Protein AF-A0A7Y2E6Z4-F1 (afdb_monomer_lite)

Sequence (193 aa):
MSLSFLLRAAAPYLAVGIVMGVFHNAWLAILVYHLQIVVWAVLTMPKLRFRVGARELLWAAASVVTGPLIYVLLPHVISLELSDWLLRNSITKTHLAILIPYYGILHPFLEQVHWAPLRRAHPSSHLLFSGYHILVLASLFTAPWLMATFVSLAVVSAFWLYLEKRLGGLGAPFISHAFADLGMVIAAWFRFQ

Radius of gyration: 16.15 Å; chains: 1; bounding box: 43×33×40 Å

Organism: Eiseniibacteriota bacterium (NCBI:txid2212470)

Structure (mmCIF, N/CA/C/O backbone):
data_AF-A0A7Y2E6Z4-F1
#
_entry.id   AF-A0A7Y2E6Z4-F1
#
loop_
_atom_site.group_PDB
_atom_site.id
_atom_site.type_symbol
_atom_site.label_atom_id
_atom_site.label_alt_id
_atom_site.label_comp_id
_atom_site.label_asym_id
_atom_site.label_entity_id
_atom_site.label_seq_id
_atom_site.pdbx_PDB_ins_code
_atom_site.Cartn_x
_atom_site.Cartn_y
_atom_site.Cartn_z
_atom_site.occupancy
_atom_site.B_iso_or_equiv
_atom_site.auth_seq_id
_atom_site.auth_comp_id
_atom_site.auth_asym_id
_atom_site.auth_atom_id
_atom_site.pdbx_PDB_model_num
ATOM 1 N N . MET A 1 1 ? -25.126 3.380 0.406 1.00 85.38 1 MET A N 1
ATOM 2 C CA . MET A 1 1 ? -23.698 3.779 0.411 1.00 85.38 1 MET A CA 1
ATOM 3 C C . MET A 1 1 ? -23.632 5.299 0.304 1.00 85.38 1 MET A C 1
ATOM 5 O O . MET A 1 1 ? -24.361 5.837 -0.517 1.00 85.38 1 MET A O 1
ATOM 9 N N . SER A 1 2 ? -22.874 5.998 1.157 1.00 95.19 2 SER A N 1
ATOM 10 C CA . SER A 1 2 ? -22.847 7.474 1.149 1.00 95.19 2 SER A CA 1
ATOM 11 C C . SER A 1 2 ? -21.925 8.027 0.055 1.00 95.19 2 SER A C 1
ATOM 13 O O . SER A 1 2 ? -20.969 7.363 -0.347 1.00 95.19 2 SER A O 1
ATOM 15 N N . LEU A 1 3 ? -22.166 9.267 -0.389 1.00 95.69 3 LEU A N 1
ATOM 16 C CA . LEU A 1 3 ? -21.280 9.953 -1.339 1.00 95.69 3 LEU A CA 1
ATOM 17 C C . LEU A 1 3 ? -19.848 10.073 -0.793 1.00 95.69 3 LEU A C 1
ATOM 19 O O . LEU A 1 3 ? -18.890 9.815 -1.511 1.00 95.69 3 LEU A O 1
ATOM 23 N N . SER A 1 4 ? -19.694 10.384 0.499 1.00 95.44 4 SER A N 1
ATOM 24 C CA . SER A 1 4 ? -18.376 10.444 1.147 1.00 95.44 4 SER A CA 1
ATOM 25 C C . SER A 1 4 ? -17.636 9.101 1.090 1.00 95.44 4 SER A C 1
ATOM 27 O O . SER A 1 4 ? -16.435 9.085 0.828 1.00 95.44 4 SER A O 1
ATOM 29 N N . PHE A 1 5 ? -18.337 7.973 1.275 1.00 96.75 5 PHE A N 1
ATOM 30 C CA . PHE A 1 5 ? -17.731 6.650 1.104 1.00 96.75 5 PHE A CA 1
ATOM 31 C C . PHE A 1 5 ? -17.225 6.459 -0.328 1.00 96.75 5 PHE A C 1
ATOM 33 O O . PHE A 1 5 ? -16.077 6.066 -0.513 1.00 96.75 5 PHE A O 1
ATOM 40 N N . LEU A 1 6 ? -18.063 6.764 -1.324 1.00 97.25 6 LEU A N 1
ATOM 41 C CA . LEU A 1 6 ? -17.720 6.612 -2.738 1.00 97.25 6 LEU A CA 1
ATOM 42 C C . LEU A 1 6 ? -16.494 7.443 -3.124 1.00 97.25 6 LEU A C 1
ATOM 44 O O . LEU A 1 6 ? -15.559 6.907 -3.707 1.00 97.25 6 LEU A O 1
ATOM 48 N N . LEU A 1 7 ? -16.468 8.722 -2.744 1.00 96.88 7 LEU A N 1
ATOM 49 C CA . LEU A 1 7 ? -15.355 9.625 -3.046 1.00 96.88 7 LEU A CA 1
ATOM 50 C C . LEU A 1 7 ? -14.047 9.155 -2.407 1.00 96.88 7 LEU A C 1
ATOM 52 O O . LEU A 1 7 ? -13.003 9.154 -3.055 1.00 96.88 7 LEU A O 1
ATOM 56 N N . ARG A 1 8 ? -14.098 8.713 -1.146 1.00 96.88 8 ARG A N 1
ATOM 57 C CA . ARG A 1 8 ? -12.917 8.191 -0.453 1.00 96.88 8 ARG A CA 1
ATOM 58 C C . ARG A 1 8 ? -12.433 6.885 -1.067 1.00 96.88 8 ARG A C 1
ATOM 60 O O . ARG A 1 8 ? -11.244 6.750 -1.293 1.00 96.88 8 ARG A O 1
ATOM 67 N N . ALA A 1 9 ? -13.332 5.955 -1.376 1.00 97.38 9 ALA A N 1
ATOM 68 C CA . ALA A 1 9 ? -12.948 4.688 -1.989 1.00 97.38 9 ALA A CA 1
ATOM 69 C C . ALA A 1 9 ? -12.429 4.854 -3.429 1.00 97.38 9 ALA A C 1
ATOM 71 O O . ALA A 1 9 ? -11.605 4.056 -3.867 1.00 97.38 9 ALA A O 1
ATOM 72 N N . ALA A 1 10 ? -12.878 5.886 -4.151 1.00 97.31 10 ALA A N 1
ATOM 73 C CA . ALA A 1 10 ? -12.400 6.221 -5.492 1.00 97.31 10 ALA A CA 1
ATOM 74 C C . ALA A 1 10 ? -11.055 6.972 -5.496 1.00 97.31 10 ALA A C 1
ATOM 76 O O . ALA A 1 10 ? -10.354 6.936 -6.503 1.00 97.31 10 ALA A O 1
ATOM 77 N N . ALA A 1 11 ? -10.669 7.618 -4.390 1.00 96.38 11 ALA A N 1
ATOM 78 C CA . ALA A 1 11 ? -9.430 8.394 -4.262 1.00 96.38 11 ALA A CA 1
ATOM 79 C C . ALA A 1 11 ? -8.171 7.683 -4.816 1.00 96.38 11 ALA A C 1
ATOM 81 O O . ALA A 1 11 ? -7.514 8.248 -5.698 1.00 96.38 11 ALA A O 1
ATOM 82 N N . PRO A 1 12 ? -7.840 6.441 -4.401 1.00 96.88 12 PRO A N 1
ATOM 83 C CA . PRO A 1 12 ? -6.675 5.744 -4.944 1.00 96.88 12 PRO A CA 1
ATOM 84 C C . PRO A 1 12 ? -6.828 5.387 -6.425 1.00 96.88 12 PRO A C 1
ATOM 86 O O . PRO A 1 12 ? -5.850 5.440 -7.159 1.00 96.88 12 PRO A O 1
ATOM 89 N N . TYR A 1 13 ? -8.038 5.085 -6.904 1.00 97.44 13 TYR A N 1
ATOM 90 C CA . TYR A 1 13 ? -8.269 4.809 -8.326 1.00 97.44 13 TYR A CA 1
ATOM 91 C C . TYR A 1 13 ? -8.019 6.044 -9.188 1.00 97.44 13 TYR A C 1
ATOM 93 O O . TYR A 1 13 ? -7.432 5.930 -10.257 1.00 97.44 13 TYR A O 1
ATOM 101 N N . LEU A 1 14 ? -8.435 7.222 -8.719 1.00 96.12 14 LEU A N 1
ATOM 102 C CA . LEU A 1 14 ? -8.184 8.482 -9.416 1.00 96.12 14 LEU A CA 1
ATOM 103 C C . LEU A 1 14 ? -6.699 8.835 -9.383 1.00 96.12 14 LEU A C 1
ATOM 105 O O . LEU A 1 14 ? -6.133 9.167 -10.419 1.00 96.12 14 LEU A O 1
ATOM 109 N N . ALA A 1 15 ? -6.058 8.723 -8.217 1.00 95.94 15 ALA A N 1
ATOM 110 C CA . ALA A 1 15 ? -4.632 8.992 -8.080 1.00 95.94 15 ALA A CA 1
ATOM 111 C C . ALA A 1 15 ? -3.805 8.069 -8.980 1.00 95.94 15 ALA A C 1
ATOM 113 O O . ALA A 1 15 ? -3.027 8.544 -9.796 1.00 95.94 15 ALA A O 1
ATOM 114 N N . VAL A 1 16 ? -4.008 6.757 -8.887 1.00 93.94 16 VAL A N 1
ATOM 115 C CA . VAL A 1 16 ? -3.232 5.789 -9.663 1.00 93.94 16 VAL A CA 1
ATOM 116 C C . VAL A 1 16 ? -3.633 5.821 -11.136 1.00 93.94 16 VAL A C 1
ATOM 118 O O . VAL A 1 16 ? -2.766 5.965 -11.990 1.00 93.94 16 VAL A O 1
ATOM 121 N N . GLY A 1 17 ? -4.925 5.746 -11.457 1.00 93.81 17 GLY A N 1
ATOM 122 C CA . GLY A 1 17 ? -5.407 5.683 -12.838 1.00 93.81 17 GLY A CA 1
ATOM 123 C C . GLY A 1 17 ? -5.031 6.907 -13.666 1.00 93.81 17 GLY A C 1
ATOM 124 O O . GLY A 1 17 ? -4.571 6.756 -14.795 1.00 93.81 17 GLY A O 1
ATOM 125 N N . ILE A 1 18 ? -5.157 8.111 -13.101 1.00 94.00 18 ILE A N 1
ATOM 126 C CA . ILE A 1 18 ? -4.777 9.342 -13.804 1.00 94.00 18 ILE A CA 1
ATOM 127 C C . ILE A 1 18 ? -3.259 9.498 -13.793 1.00 94.00 18 ILE A C 1
ATOM 129 O O . ILE A 1 18 ? -2.660 9.705 -14.844 1.00 94.00 18 ILE A O 1
ATOM 133 N N . VAL A 1 19 ? -2.611 9.397 -12.628 1.00 94.81 19 VAL A N 1
ATOM 134 C CA . VAL A 1 19 ? -1.189 9.748 -12.539 1.00 94.81 19 VAL A CA 1
ATOM 135 C C . VAL A 1 19 ? -0.305 8.702 -13.210 1.00 94.81 19 VAL A C 1
ATOM 137 O O . VAL A 1 19 ? 0.564 9.066 -13.999 1.00 94.81 19 VAL A O 1
ATOM 140 N N . MET A 1 20 ? -0.533 7.408 -12.968 1.00 90.38 20 MET A N 1
ATOM 141 C CA . MET A 1 20 ? 0.229 6.367 -13.667 1.00 90.38 20 MET A CA 1
ATOM 142 C C . MET A 1 20 ? -0.157 6.269 -15.143 1.00 90.38 20 MET A C 1
ATOM 144 O O . MET A 1 20 ? 0.723 6.042 -15.969 1.00 90.38 20 MET A O 1
ATOM 148 N N . GLY A 1 21 ? -1.438 6.455 -15.482 1.00 91.12 21 GLY A N 1
ATOM 149 C CA . GLY A 1 21 ? -1.910 6.359 -16.865 1.00 91.12 21 GLY A CA 1
ATOM 150 C C . GLY A 1 21 ? -1.422 7.494 -17.766 1.00 91.12 21 GLY A C 1
ATOM 151 O O . GLY A 1 21 ? -1.143 7.252 -18.935 1.00 91.12 21 GLY A O 1
ATOM 152 N N . VAL A 1 22 ? -1.300 8.715 -17.231 1.00 94.25 22 VAL A N 1
ATOM 153 C CA . VAL A 1 22 ? -0.929 9.913 -18.008 1.00 94.25 22 VAL A CA 1
ATOM 154 C C . VAL A 1 22 ? 0.546 10.279 -17.849 1.00 94.25 22 VAL A C 1
ATOM 156 O O . VAL A 1 22 ? 1.195 10.628 -18.829 1.00 94.25 22 VAL A O 1
ATOM 159 N N . PHE A 1 23 ? 1.089 10.221 -16.630 1.00 94.81 23 PHE A N 1
ATOM 160 C CA . PHE A 1 23 ? 2.449 10.697 -16.341 1.00 94.81 23 PHE A CA 1
ATOM 161 C C . PHE A 1 23 ? 3.477 9.571 -16.214 1.00 94.81 23 PHE A C 1
ATOM 163 O O . PHE A 1 23 ? 4.662 9.869 -16.085 1.00 94.81 23 PHE A O 1
ATOM 170 N N . HIS A 1 24 ? 3.047 8.302 -16.205 1.00 93.94 24 HIS A N 1
ATOM 171 C CA . HIS A 1 24 ? 3.922 7.136 -16.024 1.00 93.94 24 HIS A CA 1
ATOM 172 C C . HIS A 1 24 ? 4.875 7.288 -14.824 1.00 93.94 24 HIS A C 1
ATOM 174 O O . HIS A 1 24 ? 6.073 7.013 -14.892 1.00 93.94 24 HIS A O 1
ATOM 180 N N . ASN A 1 25 ? 4.341 7.786 -13.706 1.00 95.94 25 ASN A N 1
ATOM 181 C CA . ASN A 1 25 ? 5.131 8.088 -12.519 1.00 95.94 25 ASN A CA 1
ATOM 182 C C . ASN A 1 25 ? 4.479 7.485 -11.271 1.00 95.94 25 ASN A C 1
ATOM 184 O O . ASN A 1 25 ? 3.532 8.042 -10.707 1.00 95.94 25 ASN A O 1
ATOM 188 N N . ALA A 1 26 ? 4.996 6.332 -10.841 1.00 95.06 26 ALA A N 1
ATOM 189 C CA . ALA A 1 26 ? 4.455 5.611 -9.691 1.00 95.06 26 ALA A CA 1
ATOM 190 C C . ALA A 1 26 ? 4.651 6.390 -8.380 1.00 95.06 26 ALA A C 1
ATOM 192 O O . ALA A 1 26 ? 3.760 6.411 -7.533 1.00 95.06 26 ALA A O 1
ATOM 193 N N . TRP A 1 27 ? 5.783 7.083 -8.228 1.00 94.38 27 TRP A N 1
ATOM 194 C CA . TRP A 1 27 ? 6.067 7.884 -7.036 1.00 94.38 27 TRP A CA 1
ATOM 195 C C . TRP A 1 27 ? 5.072 9.038 -6.876 1.00 94.38 27 TRP A C 1
ATOM 197 O O . TRP A 1 27 ? 4.477 9.210 -5.813 1.00 94.38 27 TRP A O 1
ATOM 207 N N . LEU A 1 28 ? 4.818 9.785 -7.953 1.00 96.00 28 LEU A N 1
ATOM 208 C CA . LEU A 1 28 ? 3.838 10.867 -7.954 1.00 96.00 28 LEU A CA 1
ATOM 209 C C . LEU A 1 28 ? 2.425 10.347 -7.664 1.00 96.00 28 LEU A C 1
ATOM 211 O O . LEU A 1 28 ? 1.688 10.989 -6.919 1.00 96.00 28 LEU A O 1
ATOM 215 N N . ALA A 1 29 ? 2.056 9.177 -8.195 1.00 96.50 29 ALA A N 1
ATOM 216 C CA . ALA A 1 29 ? 0.754 8.567 -7.928 1.00 96.50 29 ALA A CA 1
ATOM 217 C C . ALA A 1 29 ? 0.553 8.276 -6.430 1.00 96.50 29 ALA A C 1
ATOM 219 O O . ALA A 1 29 ? -0.498 8.606 -5.874 1.00 96.50 29 ALA A O 1
ATOM 220 N N . ILE A 1 30 ? 1.580 7.735 -5.763 1.00 95.88 30 ILE A N 1
ATOM 221 C CA . ILE A 1 30 ? 1.576 7.488 -4.312 1.00 95.88 30 ILE A CA 1
ATOM 222 C C . ILE A 1 30 ? 1.413 8.805 -3.546 1.00 95.88 30 ILE A C 1
ATOM 224 O O . ILE A 1 30 ? 0.548 8.904 -2.676 1.00 95.88 30 ILE A O 1
ATOM 228 N N . LEU A 1 31 ? 2.189 9.837 -3.896 1.00 96.88 31 LEU A N 1
ATOM 229 C CA . LEU A 1 31 ? 2.121 11.139 -3.227 1.00 96.88 31 LEU A CA 1
ATOM 230 C C . LEU A 1 31 ? 0.753 11.813 -3.392 1.00 96.88 31 LEU A C 1
ATOM 232 O O . LEU A 1 31 ? 0.211 12.342 -2.423 1.00 96.88 31 LEU A O 1
ATOM 236 N N . VAL A 1 32 ? 0.169 11.767 -4.592 1.00 97.56 32 VAL A N 1
ATOM 237 C CA . VAL A 1 32 ? -1.172 12.312 -4.861 1.00 97.56 32 VAL A CA 1
ATOM 238 C C . VAL A 1 32 ? -2.230 11.560 -4.059 1.00 97.56 32 VAL A C 1
ATOM 240 O O . VAL A 1 32 ? -3.110 12.189 -3.469 1.00 97.56 32 VAL A O 1
ATOM 243 N N . TYR A 1 33 ? -2.141 10.232 -3.982 1.00 97.75 33 TYR A N 1
ATOM 244 C CA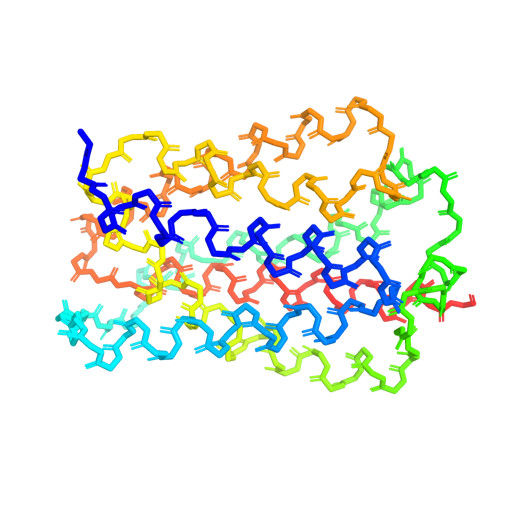 . TYR A 1 33 ? -3.049 9.445 -3.153 1.00 97.75 33 TYR A CA 1
ATOM 245 C C . TYR A 1 33 ? -2.911 9.811 -1.669 1.00 97.75 33 TYR A C 1
ATOM 247 O O . TYR A 1 33 ? -3.904 10.092 -0.998 1.00 97.75 33 TYR A O 1
ATOM 255 N N . HIS A 1 34 ? -1.689 9.888 -1.149 1.00 97.88 34 HIS A N 1
ATOM 256 C CA . HIS A 1 34 ? -1.439 10.223 0.253 1.00 97.88 34 HIS A CA 1
ATOM 257 C C . HIS A 1 34 ? -1.844 11.649 0.612 1.00 97.88 34 HIS A C 1
ATOM 259 O O . HIS A 1 34 ? -2.385 11.866 1.697 1.00 97.88 34 HIS A O 1
ATOM 265 N N . LEU A 1 35 ? -1.694 12.605 -0.304 1.00 97.69 35 LEU A N 1
ATOM 266 C CA . LEU A 1 35 ? -2.240 13.950 -0.135 1.00 97.69 35 LEU A CA 1
ATOM 267 C C . LEU A 1 35 ? -3.762 13.904 0.055 1.00 97.69 35 LEU A C 1
ATOM 269 O O . LEU A 1 35 ? -4.288 14.534 0.974 1.00 97.69 35 LEU A O 1
ATOM 273 N N . GLN A 1 36 ? -4.473 13.107 -0.749 1.00 97.19 36 GLN A N 1
ATOM 274 C CA . GLN A 1 36 ? -5.919 12.925 -0.588 1.00 97.19 36 GLN A CA 1
ATOM 275 C C . GLN A 1 36 ? -6.262 12.287 0.764 1.00 97.19 36 GLN A C 1
ATOM 277 O O . GLN A 1 36 ? -7.210 12.723 1.418 1.00 97.19 36 GLN A O 1
ATOM 282 N N . ILE A 1 37 ? -5.488 11.294 1.225 1.00 96.94 37 ILE A N 1
ATOM 283 C CA . ILE A 1 37 ? -5.661 10.706 2.563 1.00 96.94 37 ILE A CA 1
ATOM 284 C C . ILE A 1 37 ? -5.547 11.782 3.643 1.00 96.94 37 ILE A C 1
ATOM 286 O O . ILE A 1 37 ? -6.420 11.851 4.507 1.00 96.94 37 ILE A O 1
ATOM 290 N N . VAL A 1 38 ? -4.504 12.614 3.595 1.00 97.25 38 VAL A N 1
ATOM 291 C CA . VAL A 1 38 ? -4.268 13.674 4.585 1.00 97.25 38 VAL A CA 1
ATOM 292 C C . VAL A 1 38 ? -5.424 14.670 4.596 1.00 97.25 38 VAL A C 1
ATOM 294 O O . VAL A 1 38 ? -5.958 14.953 5.667 1.00 97.25 38 VAL A O 1
ATOM 297 N N . VAL A 1 39 ? -5.880 15.131 3.426 1.00 96.31 39 VAL A N 1
ATOM 298 C CA . VAL A 1 39 ? -7.046 16.027 3.317 1.00 96.31 39 VAL A CA 1
ATOM 299 C C . VAL A 1 39 ? -8.274 15.395 3.975 1.00 96.31 39 VAL A C 1
ATOM 301 O O . VAL A 1 39 ? -8.901 16.007 4.839 1.00 96.31 39 VAL A O 1
ATOM 304 N N . TRP A 1 40 ? -8.594 14.139 3.653 1.00 95.44 40 TRP A N 1
ATOM 305 C CA . TRP A 1 40 ? -9.736 13.451 4.261 1.00 95.44 40 TRP A CA 1
ATOM 306 C C . TRP A 1 40 ? -9.573 13.217 5.765 1.00 95.44 40 TRP A C 1
ATOM 308 O O . TRP A 1 40 ? -10.551 13.316 6.510 1.00 95.44 40 TRP A O 1
ATOM 318 N N . ALA A 1 41 ? -8.366 12.902 6.229 1.00 93.44 41 ALA A N 1
ATOM 319 C CA . ALA A 1 41 ? -8.078 12.677 7.640 1.00 93.44 41 ALA A CA 1
ATOM 320 C C . ALA A 1 41 ? -8.235 13.966 8.456 1.00 93.44 41 ALA A C 1
ATOM 322 O O . ALA A 1 41 ? -8.845 13.926 9.523 1.00 93.44 41 ALA A O 1
ATOM 323 N N . VAL A 1 42 ? -7.771 15.105 7.934 1.00 93.81 42 VAL A N 1
ATOM 324 C CA . VAL A 1 42 ? -7.954 16.426 8.558 1.00 93.81 42 VAL A CA 1
ATOM 325 C C . VAL A 1 42 ? -9.436 16.794 8.636 1.00 93.81 42 VAL A C 1
ATOM 327 O O . VAL A 1 42 ? -9.895 17.247 9.680 1.00 93.81 42 VAL A O 1
ATOM 330 N N . LEU A 1 43 ? -10.205 16.538 7.573 1.00 91.69 43 LEU A N 1
ATOM 331 C CA . LEU A 1 43 ? -11.634 16.875 7.522 1.00 91.69 43 LEU A CA 1
ATOM 332 C C . LEU A 1 43 ? -12.516 15.981 8.403 1.00 91.69 43 LEU A C 1
ATOM 334 O O . LEU A 1 43 ? -13.570 16.416 8.857 1.00 91.69 43 LEU A O 1
ATOM 338 N N . THR A 1 44 ? -12.126 14.723 8.619 1.00 90.06 44 THR A N 1
ATOM 339 C CA . THR A 1 44 ? -12.960 13.746 9.345 1.00 90.06 44 THR A CA 1
ATOM 340 C C . THR A 1 44 ? -12.467 13.429 10.752 1.00 90.06 44 THR A C 1
ATOM 342 O O . THR A 1 44 ? -13.229 12.854 11.528 1.00 90.06 44 THR A O 1
ATOM 345 N N . MET A 1 45 ? -11.217 13.783 11.077 1.00 82.31 45 MET A N 1
ATOM 346 C CA . MET A 1 45 ? -10.539 13.525 12.354 1.00 82.31 45 MET A CA 1
ATOM 347 C C . MET A 1 45 ? -10.889 12.151 12.947 1.00 82.31 45 MET A C 1
ATOM 349 O O . MET A 1 45 ? -11.497 12.060 14.021 1.00 82.31 45 MET A O 1
ATOM 353 N N . PRO A 1 46 ? -10.570 11.047 12.244 1.00 82.81 46 PRO A N 1
ATOM 354 C CA . PRO A 1 46 ? -10.997 9.732 12.683 1.00 82.81 46 PRO A CA 1
ATOM 355 C C . PRO A 1 46 ? -10.388 9.417 14.053 1.00 82.81 46 PRO A C 1
ATOM 357 O O . PRO A 1 46 ? -9.175 9.474 14.248 1.00 82.81 46 PRO A O 1
ATOM 360 N N . LYS A 1 47 ? -11.237 9.034 15.012 1.00 86.88 47 LYS A N 1
ATOM 361 C CA . LYS A 1 47 ? -10.787 8.536 16.317 1.00 86.88 47 LYS A CA 1
ATOM 362 C C . LYS A 1 47 ? -10.193 7.144 16.133 1.00 86.88 47 LYS A C 1
ATOM 364 O O . LYS A 1 47 ? -10.903 6.137 16.166 1.00 86.88 47 LYS A O 1
ATOM 369 N N . LEU A 1 48 ? -8.892 7.093 15.890 1.00 88.00 48 LEU A N 1
ATOM 370 C CA . LEU A 1 48 ? -8.149 5.852 15.738 1.00 88.00 48 LEU A CA 1
ATOM 371 C C . LEU A 1 48 ? -7.436 5.522 17.041 1.00 88.00 48 LEU A C 1
ATOM 373 O O . LEU A 1 48 ? -6.825 6.377 17.673 1.00 88.00 48 LEU A O 1
ATOM 377 N N . ARG A 1 49 ? -7.537 4.258 17.447 1.00 92.56 49 ARG A N 1
ATOM 378 C CA . ARG A 1 49 ? -6.783 3.731 18.579 1.00 92.56 49 ARG A CA 1
ATOM 379 C C . ARG A 1 49 ? -5.613 2.947 18.039 1.00 92.56 49 ARG A C 1
ATOM 381 O O . ARG A 1 49 ? -5.794 2.013 17.257 1.00 92.56 49 ARG A O 1
ATOM 388 N N . PHE A 1 50 ? -4.428 3.335 18.471 1.00 92.44 50 PHE A N 1
ATOM 389 C CA . PHE A 1 50 ? -3.200 2.664 18.115 1.00 92.44 50 PHE A CA 1
ATOM 390 C C . PHE A 1 50 ? -2.619 2.030 19.371 1.00 92.44 50 PHE A C 1
ATOM 392 O O . PHE A 1 50 ? -2.372 2.712 20.362 1.00 92.44 50 PHE A O 1
ATOM 399 N N . ARG A 1 51 ? -2.471 0.709 19.351 1.00 92.62 51 ARG A N 1
ATOM 400 C CA . ARG A 1 51 ? -1.925 -0.062 20.463 1.00 92.62 51 ARG A CA 1
ATOM 401 C C . ARG A 1 51 ? -1.003 -1.110 19.887 1.00 92.62 51 ARG A C 1
ATOM 403 O O . ARG A 1 51 ? -1.441 -1.885 19.047 1.00 92.62 51 ARG A O 1
ATOM 410 N N . VAL A 1 52 ? 0.239 -1.127 20.346 1.00 93.69 52 VAL A N 1
ATOM 411 C CA . VAL A 1 52 ? 1.228 -2.132 19.964 1.00 93.69 52 VAL A CA 1
ATOM 412 C C . VAL A 1 52 ? 1.646 -2.878 21.218 1.00 93.69 52 VAL A C 1
ATOM 414 O O . VAL A 1 52 ? 2.009 -2.266 22.219 1.00 93.69 52 VAL A O 1
ATOM 417 N N . GLY A 1 53 ? 1.562 -4.199 21.165 1.00 95.62 53 GLY A N 1
ATOM 418 C CA . GLY A 1 53 ? 1.983 -5.101 22.222 1.00 95.62 53 GLY A CA 1
ATOM 419 C C . GLY A 1 53 ? 2.382 -6.457 21.648 1.00 95.62 53 GLY A C 1
ATOM 420 O O . GLY A 1 53 ? 2.358 -6.679 20.437 1.00 95.62 53 GLY A O 1
ATOM 421 N N . ALA A 1 54 ? 2.750 -7.386 22.530 1.00 96.88 54 ALA A N 1
ATOM 422 C CA . ALA A 1 54 ? 3.227 -8.711 22.130 1.00 96.88 54 ALA A CA 1
ATOM 423 C C . ALA A 1 54 ? 2.201 -9.495 21.291 1.00 96.88 54 ALA A C 1
ATOM 425 O O . ALA A 1 54 ? 2.577 -10.226 20.380 1.00 96.88 54 ALA A O 1
ATOM 426 N N . ARG A 1 55 ? 0.899 -9.323 21.563 1.00 96.00 55 ARG A N 1
ATOM 427 C CA . ARG A 1 55 ? -0.168 -9.985 20.797 1.00 96.00 55 ARG A CA 1
ATOM 428 C C . ARG A 1 55 ? -0.248 -9.445 19.375 1.00 96.00 55 ARG A C 1
ATOM 430 O O . ARG A 1 55 ? -0.353 -10.229 18.441 1.00 96.00 55 ARG A O 1
ATOM 437 N N . GLU A 1 56 ? -0.195 -8.128 19.207 1.00 96.62 56 GLU A N 1
ATOM 438 C CA . GLU A 1 56 ? -0.204 -7.483 17.895 1.00 96.62 56 GLU A CA 1
ATOM 439 C C . GLU A 1 56 ? 1.021 -7.892 17.071 1.00 96.62 56 GLU A C 1
ATOM 441 O O . GLU A 1 56 ? 0.877 -8.229 15.897 1.00 96.62 56 GLU A O 1
ATOM 446 N N . LEU A 1 57 ? 2.200 -7.931 17.702 1.00 96.94 57 LEU A N 1
ATOM 447 C CA . LEU A 1 57 ? 3.440 -8.391 17.074 1.00 96.94 57 LEU A CA 1
ATOM 448 C C . LEU A 1 57 ? 3.360 -9.858 16.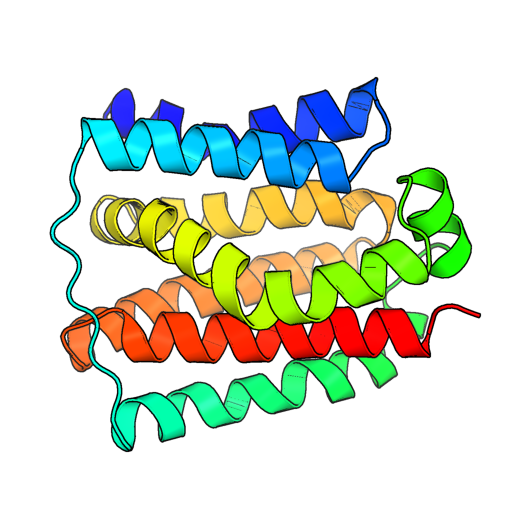641 1.00 96.94 57 LEU A C 1
ATOM 450 O O . LEU A 1 57 ? 3.769 -10.177 15.530 1.00 96.94 57 LEU A O 1
ATOM 454 N N . LEU A 1 58 ? 2.794 -10.736 17.475 1.00 97.12 58 LEU A N 1
ATOM 455 C CA . LEU A 1 58 ? 2.626 -12.153 17.141 1.00 97.12 58 LEU A CA 1
ATOM 456 C C . LEU A 1 58 ? 1.771 -12.341 15.882 1.00 97.12 58 LEU A C 1
ATOM 458 O O . LEU A 1 58 ? 2.139 -13.112 15.001 1.00 97.12 58 LEU A O 1
ATOM 462 N N . TRP A 1 59 ? 0.656 -11.613 15.772 1.00 95.75 59 TRP A N 1
ATOM 463 C CA . TRP A 1 59 ? -0.192 -11.670 14.578 1.00 95.75 59 TRP A CA 1
ATOM 464 C C . TRP A 1 59 ? 0.491 -11.083 13.341 1.00 95.75 59 TRP A C 1
ATOM 466 O O . TRP A 1 59 ? 0.302 -11.596 12.240 1.00 95.75 59 TRP A O 1
ATOM 476 N N . ALA A 1 60 ? 1.293 -10.031 13.511 1.00 96.06 60 ALA A N 1
ATOM 477 C CA . ALA A 1 60 ? 2.020 -9.404 12.413 1.00 96.06 60 ALA A CA 1
ATOM 478 C C . ALA A 1 60 ? 3.248 -10.206 11.949 1.00 96.06 60 ALA A C 1
ATOM 480 O O . ALA A 1 60 ? 3.677 -10.041 10.810 1.00 96.06 60 ALA A O 1
ATOM 481 N N . ALA A 1 61 ? 3.802 -11.087 12.789 1.00 95.69 61 ALA A N 1
ATOM 482 C CA . ALA A 1 61 ? 5.032 -11.827 12.498 1.00 95.69 61 ALA A CA 1
ATOM 483 C C . ALA A 1 61 ? 4.950 -12.646 11.200 1.00 95.69 61 ALA A C 1
ATOM 485 O O . ALA A 1 61 ? 5.924 -12.716 10.453 1.00 95.69 61 ALA A O 1
ATOM 486 N N . ALA A 1 62 ? 3.776 -13.199 10.879 1.00 95.06 62 ALA A N 1
ATOM 487 C CA . ALA A 1 62 ? 3.563 -13.938 9.634 1.00 95.06 62 ALA A CA 1
ATOM 488 C C . ALA A 1 62 ? 3.820 -13.081 8.377 1.00 95.06 62 ALA A C 1
ATOM 490 O O . ALA A 1 62 ? 4.253 -13.602 7.352 1.00 95.06 62 ALA A O 1
ATOM 491 N N . SER A 1 63 ? 3.615 -11.762 8.452 1.00 97.69 63 SER A N 1
ATOM 492 C CA . SER A 1 63 ? 3.800 -10.848 7.318 1.00 97.69 63 SER A CA 1
ATOM 493 C C . SER A 1 63 ? 5.267 -10.622 6.946 1.00 97.69 63 SER A C 1
ATOM 495 O O . SER A 1 63 ? 5.532 -10.200 5.823 1.00 97.69 63 SER A O 1
ATOM 497 N N . VAL A 1 64 ? 6.223 -10.972 7.817 1.00 97.62 64 VAL A N 1
ATOM 498 C CA . VAL A 1 64 ? 7.668 -10.913 7.513 1.00 97.62 64 VAL A CA 1
ATOM 499 C C . VAL A 1 64 ? 8.038 -11.851 6.359 1.00 97.62 64 VAL A C 1
ATOM 501 O O . VAL A 1 64 ? 8.940 -11.554 5.578 1.00 97.62 64 VAL A O 1
ATOM 504 N N . VAL A 1 65 ? 7.302 -12.956 6.193 1.00 97.62 65 VAL A N 1
ATOM 505 C CA . VAL A 1 65 ? 7.532 -13.939 5.120 1.00 97.62 65 VAL A CA 1
ATOM 506 C C . VAL A 1 65 ? 7.198 -13.375 3.733 1.00 97.62 65 VAL A C 1
ATOM 508 O O . VAL A 1 65 ? 7.694 -13.893 2.734 1.00 97.62 65 VAL A O 1
ATOM 511 N N . THR A 1 66 ? 6.432 -12.281 3.647 1.00 97.44 66 THR A N 1
ATOM 512 C CA . THR A 1 66 ? 6.036 -11.666 2.369 1.00 97.44 66 THR A CA 1
ATOM 513 C C . THR A 1 66 ? 7.245 -11.289 1.515 1.00 97.44 66 THR A C 1
ATOM 515 O O . THR A 1 66 ? 7.255 -11.585 0.327 1.00 97.44 66 THR A O 1
ATOM 518 N N . GLY A 1 67 ? 8.292 -10.698 2.103 1.00 97.62 67 GLY A N 1
ATOM 519 C CA . GLY A 1 67 ? 9.497 -10.307 1.362 1.00 97.62 67 GLY A CA 1
ATOM 520 C C . GLY A 1 67 ? 10.215 -11.495 0.711 1.00 97.62 67 GLY A C 1
ATOM 521 O O . GLY A 1 67 ? 10.339 -11.516 -0.513 1.00 97.62 67 GLY A O 1
ATOM 522 N N . PRO A 1 68 ? 10.644 -12.511 1.486 1.00 98.25 68 PRO A N 1
ATOM 523 C CA . PRO A 1 68 ? 11.230 -13.734 0.936 1.00 98.25 68 PRO A CA 1
ATOM 524 C C . PRO A 1 68 ? 10.335 -14.428 -0.095 1.00 98.25 68 PRO A C 1
ATOM 526 O O . PRO A 1 68 ? 10.817 -14.833 -1.152 1.00 98.25 68 PRO A O 1
ATOM 529 N N . LEU A 1 69 ? 9.031 -14.526 0.182 1.00 97.88 69 LEU A N 1
ATOM 530 C CA . LEU A 1 69 ? 8.075 -15.152 -0.728 1.00 97.88 69 LEU A CA 1
ATOM 531 C C . LEU A 1 69 ? 8.018 -14.411 -2.065 1.00 97.88 69 LEU A C 1
ATOM 533 O O . LEU A 1 69 ? 8.147 -15.034 -3.115 1.00 97.88 69 LEU A O 1
ATOM 537 N N . ILE A 1 70 ? 7.885 -13.084 -2.035 1.00 97.12 70 ILE A N 1
ATOM 538 C CA . ILE A 1 70 ? 7.872 -12.260 -3.242 1.00 97.12 70 ILE A CA 1
ATOM 539 C C . ILE A 1 70 ? 9.211 -12.352 -3.962 1.00 97.12 70 ILE A C 1
ATOM 541 O O . ILE A 1 70 ? 9.213 -12.582 -5.162 1.00 97.12 70 ILE A O 1
ATOM 545 N N . TYR A 1 71 ? 10.347 -12.283 -3.266 1.00 97.69 71 TYR A N 1
ATOM 546 C CA . TYR A 1 71 ? 11.661 -12.419 -3.899 1.00 97.69 71 TYR A CA 1
ATOM 547 C C . TYR A 1 71 ? 11.798 -13.714 -4.716 1.00 97.69 71 TYR A C 1
ATOM 549 O O . TYR A 1 71 ? 12.384 -13.690 -5.800 1.00 97.69 71 TYR A O 1
ATOM 557 N N . VAL A 1 72 ? 11.261 -14.833 -4.218 1.00 98.00 72 VAL A N 1
ATOM 558 C CA . VAL A 1 72 ? 11.289 -16.137 -4.905 1.00 98.00 72 VAL A CA 1
ATOM 559 C C . VAL A 1 72 ? 10.239 -16.220 -6.013 1.00 98.00 72 VAL A C 1
ATOM 561 O O . VAL A 1 72 ? 10.541 -16.694 -7.108 1.00 98.00 72 VAL A O 1
ATOM 564 N N . LEU A 1 73 ? 9.011 -15.765 -5.753 1.00 97.31 73 LEU A N 1
ATOM 565 C CA . LEU A 1 73 ? 7.903 -15.898 -6.698 1.00 97.31 73 LEU A CA 1
ATOM 566 C C . LEU A 1 73 ? 7.973 -14.906 -7.857 1.00 97.31 73 LEU A C 1
ATOM 568 O O . LEU A 1 73 ? 7.511 -15.249 -8.940 1.00 97.31 73 LEU A O 1
ATOM 572 N N . LEU A 1 74 ? 8.563 -13.722 -7.670 1.00 96.31 74 LEU A N 1
ATOM 573 C CA . LEU A 1 74 ? 8.482 -12.610 -8.623 1.00 96.31 74 LEU A CA 1
ATOM 574 C C . LEU A 1 74 ? 8.794 -13.000 -10.083 1.00 96.31 74 LEU A C 1
ATOM 576 O O . LEU A 1 74 ? 7.977 -12.656 -10.934 1.00 96.31 74 LEU A O 1
ATOM 580 N N . PRO A 1 75 ? 9.853 -13.780 -10.402 1.00 96.31 75 PRO A N 1
ATOM 581 C CA . PRO A 1 75 ? 10.144 -14.185 -11.785 1.00 96.31 75 PRO A CA 1
ATOM 582 C C . PRO A 1 75 ? 9.040 -15.016 -12.458 1.00 96.31 75 PRO A C 1
ATOM 584 O O . PRO A 1 75 ? 8.956 -15.055 -13.677 1.00 96.31 75 PRO A O 1
ATOM 587 N N . HIS A 1 76 ? 8.192 -15.687 -11.676 1.00 97.00 76 HIS A N 1
ATOM 588 C CA . HIS A 1 76 ? 7.085 -16.515 -12.167 1.00 97.00 76 HIS A CA 1
ATOM 589 C C . HIS A 1 76 ? 5.768 -15.735 -12.275 1.00 97.00 76 HIS A C 1
ATOM 591 O O . HIS A 1 76 ? 4.779 -16.238 -12.811 1.00 97.00 76 HIS A O 1
ATOM 597 N N . VAL A 1 77 ? 5.731 -14.538 -11.688 1.00 97.06 77 VAL A N 1
ATOM 598 C CA . VAL A 1 77 ? 4.529 -13.721 -11.510 1.00 97.06 77 VAL A CA 1
ATOM 599 C C . VAL A 1 77 ? 4.464 -12.608 -12.554 1.00 97.06 77 VAL A C 1
ATOM 601 O O . VAL A 1 77 ? 3.384 -12.304 -13.075 1.00 97.06 77 VAL A O 1
ATOM 604 N N . ILE A 1 78 ? 5.617 -12.007 -12.849 1.00 97.56 78 ILE A N 1
ATOM 605 C CA . ILE A 1 78 ? 5.751 -10.853 -13.737 1.00 97.56 78 ILE A CA 1
ATOM 606 C C . ILE A 1 78 ? 5.757 -11.260 -15.216 1.00 97.56 78 ILE A C 1
ATOM 608 O O . ILE A 1 78 ? 6.162 -12.357 -15.584 1.00 97.56 78 ILE A O 1
ATOM 612 N N . SER A 1 79 ? 5.288 -10.350 -16.062 1.00 96.25 79 SER A N 1
ATOM 613 C CA . SER A 1 79 ? 5.248 -10.465 -17.527 1.00 96.25 79 SER A CA 1
ATOM 614 C C . SER A 1 79 ? 6.337 -9.644 -18.227 1.00 96.25 79 SER A C 1
ATOM 616 O O . SER A 1 79 ? 6.515 -9.756 -19.437 1.00 96.25 79 SER A O 1
ATOM 618 N N . LEU A 1 80 ? 7.047 -8.811 -17.464 1.00 95.19 80 LEU A N 1
ATOM 619 C CA . LEU A 1 80 ? 8.109 -7.912 -17.902 1.00 95.19 80 LEU A CA 1
ATOM 620 C C . LEU A 1 80 ? 9.251 -7.976 -16.890 1.00 95.19 80 LEU A C 1
ATOM 622 O O . LEU A 1 80 ? 9.003 -8.233 -15.711 1.00 95.19 80 LEU A O 1
ATOM 626 N N . GLU A 1 81 ? 10.469 -7.671 -17.331 1.00 96.50 81 GLU A N 1
ATOM 627 C CA . GLU A 1 81 ? 11.596 -7.488 -16.418 1.00 96.50 81 GLU A CA 1
ATOM 628 C C . GLU A 1 81 ? 11.297 -6.376 -15.404 1.00 96.50 81 GLU A C 1
ATOM 630 O O . GLU A 1 81 ? 10.803 -5.295 -15.746 1.00 96.50 81 GLU A O 1
ATOM 635 N N . LEU A 1 82 ? 11.573 -6.652 -14.126 1.00 96.88 82 LEU A N 1
ATOM 636 C CA . LEU A 1 82 ? 11.212 -5.743 -13.037 1.00 96.88 82 LEU A CA 1
ATOM 637 C C . LEU A 1 82 ? 11.943 -4.401 -13.158 1.00 96.88 82 LEU A C 1
ATOM 639 O O . LEU A 1 82 ? 11.330 -3.357 -12.939 1.00 96.88 82 LEU A O 1
ATOM 643 N N . SER A 1 83 ? 13.238 -4.419 -13.485 1.00 97.44 83 SER A N 1
ATOM 644 C CA . SER A 1 83 ? 14.048 -3.204 -13.617 1.00 97.44 83 SER A CA 1
ATOM 645 C C . SER A 1 83 ? 13.527 -2.309 -14.741 1.00 97.44 83 SER A C 1
ATOM 647 O O . SER A 1 83 ? 13.335 -1.112 -14.520 1.00 97.44 83 SER A O 1
ATOM 649 N N . ASP A 1 84 ? 13.173 -2.890 -15.888 1.00 97.31 84 ASP A N 1
ATOM 650 C CA . ASP A 1 84 ? 12.535 -2.172 -16.993 1.00 97.31 84 ASP A CA 1
ATOM 651 C C . ASP A 1 84 ? 11.206 -1.538 -16.577 1.00 97.31 84 ASP A C 1
ATOM 653 O O . ASP A 1 84 ? 10.959 -0.361 -16.857 1.00 97.31 84 ASP A O 1
ATOM 657 N N . TRP A 1 85 ? 10.341 -2.292 -15.892 1.00 96.75 85 TRP A N 1
ATOM 658 C CA . TRP A 1 85 ? 9.055 -1.767 -15.431 1.00 96.75 85 TRP A CA 1
ATOM 659 C C . TRP A 1 85 ? 9.233 -0.617 -14.435 1.00 96.75 85 TRP A C 1
ATOM 661 O O . TRP A 1 85 ? 8.553 0.406 -14.546 1.00 96.75 85 TRP A O 1
ATOM 671 N N . LEU A 1 86 ? 10.159 -0.751 -13.484 1.00 97.00 86 LEU A N 1
ATOM 672 C CA . LEU A 1 86 ? 10.440 0.285 -12.493 1.00 97.00 86 LEU A CA 1
ATOM 673 C C . LEU A 1 86 ? 10.959 1.562 -13.158 1.00 97.00 86 LEU A C 1
ATOM 675 O O . LEU A 1 86 ? 10.430 2.640 -12.886 1.00 97.00 86 LEU A O 1
ATOM 679 N N . LEU A 1 87 ? 11.912 1.447 -14.086 1.00 97.25 87 LEU A N 1
ATOM 680 C CA . LEU A 1 87 ? 12.458 2.593 -14.817 1.00 97.25 87 LEU A CA 1
ATOM 681 C C . LEU A 1 87 ? 11.395 3.296 -15.669 1.00 97.25 87 LEU A C 1
ATOM 683 O O . LEU A 1 87 ? 11.309 4.524 -15.633 1.00 97.25 87 LEU A O 1
ATOM 687 N N . ARG A 1 88 ? 10.528 2.543 -16.362 1.00 96.12 88 ARG A N 1
ATOM 688 C CA . ARG A 1 88 ? 9.386 3.102 -17.116 1.00 96.12 88 ARG A CA 1
ATOM 689 C C . ARG A 1 88 ? 8.402 3.864 -16.233 1.00 96.12 88 ARG A C 1
ATOM 691 O O . ARG A 1 88 ? 7.736 4.768 -16.719 1.00 96.12 88 ARG A O 1
ATOM 698 N N . ASN A 1 89 ? 8.329 3.514 -14.951 1.00 96.44 89 ASN A N 1
ATOM 699 C CA . ASN A 1 89 ? 7.479 4.173 -13.963 1.00 96.44 89 ASN A CA 1
ATOM 700 C C . ASN A 1 89 ? 8.233 5.198 -13.098 1.00 96.44 89 ASN A C 1
ATOM 702 O O . ASN A 1 89 ? 7.754 5.579 -12.025 1.00 96.44 89 ASN A O 1
ATOM 706 N N . SER A 1 90 ? 9.400 5.660 -13.564 1.00 96.88 90 SER A N 1
ATOM 707 C CA . SER A 1 90 ? 10.256 6.646 -12.891 1.00 96.88 90 SER A CA 1
ATOM 708 C C . SER A 1 90 ? 10.791 6.202 -11.520 1.00 96.88 90 SER A C 1
ATOM 710 O O . SER A 1 90 ? 11.150 7.035 -10.690 1.00 96.88 90 SER A O 1
ATOM 712 N N . ILE A 1 91 ? 10.871 4.892 -11.269 1.00 97.19 91 ILE A N 1
ATOM 713 C CA . ILE A 1 91 ? 11.449 4.315 -10.053 1.00 97.19 91 ILE A CA 1
ATOM 714 C C . ILE A 1 91 ? 12.858 3.813 -10.361 1.00 97.19 91 ILE A C 1
ATOM 716 O O . ILE A 1 91 ? 13.068 2.834 -11.070 1.00 97.19 91 ILE A O 1
ATOM 720 N N . THR A 1 92 ? 13.847 4.491 -9.788 1.00 96.94 92 THR A N 1
ATOM 721 C CA . THR A 1 92 ? 15.252 4.062 -9.835 1.00 96.94 92 THR A CA 1
ATOM 722 C C . THR A 1 92 ? 15.618 3.305 -8.566 1.00 96.94 92 THR A C 1
ATOM 724 O O . THR A 1 92 ? 14.873 3.313 -7.583 1.00 96.94 92 THR A O 1
ATOM 727 N N . LYS A 1 93 ? 16.821 2.724 -8.538 1.00 96.06 93 LYS A N 1
ATOM 728 C CA . LYS A 1 93 ? 17.369 2.134 -7.319 1.00 96.06 93 LYS A CA 1
ATOM 729 C C . LYS A 1 93 ? 17.346 3.137 -6.163 1.00 96.06 93 LYS A C 1
ATOM 731 O O . LYS A 1 93 ? 16.722 2.846 -5.163 1.00 96.06 93 LYS A O 1
ATOM 736 N N . THR A 1 94 ? 17.855 4.362 -6.313 1.00 96.94 94 THR A N 1
ATOM 737 C CA . THR A 1 94 ? 17.796 5.392 -5.250 1.00 96.94 94 THR A CA 1
ATOM 738 C C . THR A 1 94 ? 16.377 5.651 -4.730 1.00 96.94 94 THR A C 1
ATOM 740 O O . THR A 1 94 ? 16.185 5.756 -3.520 1.00 96.94 94 THR A O 1
ATOM 743 N N . HIS A 1 95 ? 15.374 5.690 -5.614 1.00 97.06 95 HIS A N 1
ATOM 744 C CA . HIS A 1 95 ? 13.977 5.816 -5.190 1.00 97.06 95 HIS A CA 1
ATOM 745 C C . HIS A 1 95 ? 13.544 4.633 -4.320 1.00 97.06 95 HIS A C 1
ATOM 747 O O . HIS A 1 95 ? 12.911 4.850 -3.291 1.00 97.06 95 HIS A O 1
ATOM 753 N N . LEU A 1 96 ? 13.930 3.398 -4.662 1.00 97.06 96 LEU A N 1
ATOM 754 C CA . LEU A 1 96 ? 13.650 2.226 -3.829 1.00 97.06 96 LEU A CA 1
ATOM 755 C C . LEU A 1 96 ? 14.261 2.345 -2.418 1.00 97.06 96 LEU A C 1
ATOM 757 O O . LEU A 1 96 ? 13.631 1.926 -1.455 1.00 97.06 96 LEU A O 1
ATOM 761 N N . ALA A 1 97 ? 15.432 2.969 -2.251 1.00 97.25 97 ALA A N 1
ATOM 762 C CA . ALA A 1 97 ? 16.075 3.139 -0.932 1.00 97.25 97 ALA A CA 1
ATOM 763 C C . ALA A 1 97 ? 15.261 4.072 -0.050 1.00 97.25 97 ALA A C 1
ATOM 765 O O . ALA A 1 97 ? 15.161 3.850 1.151 1.00 97.25 97 ALA A O 1
ATOM 766 N N . ILE A 1 98 ? 14.686 5.108 -0.657 1.00 97.62 98 ILE A N 1
ATOM 767 C CA . ILE A 1 98 ? 13.782 6.047 0.006 1.00 97.62 98 ILE A CA 1
ATOM 768 C C . ILE A 1 98 ? 12.438 5.363 0.288 1.00 97.62 98 ILE A C 1
ATOM 770 O O . ILE A 1 98 ? 11.853 5.549 1.355 1.00 97.62 98 ILE A O 1
ATOM 774 N N . LEU A 1 99 ? 11.968 4.532 -0.645 1.00 97.12 99 LEU A N 1
ATOM 775 C CA . LEU A 1 99 ? 10.732 3.771 -0.516 1.00 97.12 99 LEU A CA 1
ATOM 776 C C . LEU A 1 99 ? 10.790 2.755 0.626 1.00 97.12 99 LEU A C 1
ATOM 778 O O . LEU A 1 99 ? 9.766 2.565 1.261 1.00 97.12 99 LEU A O 1
ATOM 782 N N . ILE A 1 100 ? 11.937 2.147 0.943 1.00 97.44 100 ILE A N 1
ATOM 783 C CA . ILE A 1 100 ? 12.072 1.170 2.044 1.00 97.44 100 ILE A CA 1
ATOM 784 C C . ILE A 1 100 ? 11.544 1.731 3.384 1.00 97.44 100 ILE A C 1
ATOM 786 O O . ILE A 1 100 ? 10.562 1.195 3.903 1.00 97.44 100 ILE A O 1
ATOM 790 N N . PRO A 1 101 ? 12.108 2.812 3.963 1.00 97.62 101 PRO A N 1
ATOM 791 C CA . PRO A 1 101 ? 11.591 3.369 5.212 1.00 97.62 101 PRO A CA 1
ATOM 792 C C . PRO A 1 101 ? 10.195 3.984 5.043 1.00 97.62 101 PRO A C 1
ATOM 794 O O . PRO A 1 101 ? 9.397 3.966 5.978 1.00 97.62 101 PRO A O 1
ATOM 797 N N . TYR A 1 102 ? 9.865 4.494 3.855 1.00 98.19 102 TYR A N 1
ATOM 798 C CA . TYR A 1 102 ? 8.546 5.057 3.577 1.00 98.19 102 TYR A CA 1
ATOM 799 C C . TYR A 1 102 ? 7.434 3.995 3.630 1.00 98.19 102 TYR A C 1
ATOM 801 O O . TYR A 1 102 ? 6.423 4.196 4.307 1.00 98.19 102 TYR A O 1
ATOM 809 N N . TYR A 1 103 ? 7.644 2.851 2.976 1.00 97.50 103 TYR A N 1
ATOM 810 C CA . TYR A 1 103 ? 6.745 1.694 2.952 1.00 97.50 103 TYR A CA 1
ATOM 811 C C . TYR A 1 103 ? 6.759 0.906 4.264 1.00 97.50 103 TYR A C 1
ATOM 813 O O . TYR A 1 103 ? 5.771 0.273 4.610 1.00 97.50 103 TYR A O 1
ATOM 821 N N . GLY A 1 104 ? 7.823 1.011 5.060 1.00 96.81 104 GLY A N 1
ATOM 822 C CA . GLY A 1 104 ? 7.846 0.449 6.411 1.00 96.81 104 GLY A CA 1
ATOM 823 C C . GLY A 1 104 ? 7.106 1.281 7.466 1.00 96.81 104 GLY A C 1
ATOM 824 O O . GLY A 1 104 ? 6.876 0.781 8.565 1.00 96.81 104 GLY A O 1
ATOM 825 N N . ILE A 1 105 ? 6.770 2.550 7.193 1.00 96.31 105 ILE A N 1
ATOM 826 C CA . ILE A 1 105 ? 6.268 3.471 8.230 1.00 96.31 105 ILE A CA 1
ATOM 827 C C . ILE A 1 105 ? 5.101 4.324 7.731 1.00 96.31 105 ILE A C 1
ATOM 829 O O . ILE A 1 105 ? 3.970 4.172 8.194 1.00 96.31 105 ILE A O 1
ATOM 833 N N . LEU A 1 106 ? 5.369 5.266 6.825 1.00 97.88 106 LEU A N 1
ATOM 834 C CA . LEU A 1 106 ? 4.417 6.324 6.493 1.00 97.88 106 LEU A CA 1
ATOM 835 C C . LEU A 1 106 ? 3.272 5.802 5.626 1.00 97.88 106 LEU A C 1
ATOM 837 O O . LEU A 1 106 ? 2.107 6.064 5.922 1.00 97.88 106 LEU A O 1
ATOM 841 N N . HIS A 1 107 ? 3.597 5.026 4.594 1.00 97.88 107 HIS A N 1
ATOM 842 C CA . HIS A 1 107 ? 2.607 4.432 3.704 1.00 97.88 107 HIS A CA 1
ATOM 843 C C . HIS A 1 107 ? 1.583 3.560 4.451 1.00 97.88 107 HIS A C 1
ATOM 845 O O . HIS A 1 107 ? 0.394 3.892 4.399 1.00 97.88 107 HIS A O 1
ATOM 851 N N . PRO A 1 108 ? 1.985 2.532 5.227 1.00 97.94 108 PRO A N 1
ATOM 852 C CA . PRO A 1 108 ? 1.025 1.693 5.929 1.00 97.94 108 PRO A CA 1
ATOM 853 C C . PRO A 1 108 ? 0.227 2.493 6.959 1.00 97.94 108 PRO A C 1
ATOM 855 O O . PRO A 1 108 ? -0.953 2.216 7.153 1.00 97.94 108 PRO A O 1
ATOM 858 N N . PHE A 1 109 ? 0.810 3.518 7.592 1.00 97.81 109 PHE A N 1
ATOM 859 C CA . PHE A 1 109 ? 0.072 4.379 8.515 1.00 97.81 109 PHE A CA 1
ATOM 860 C C . PHE A 1 109 ? -1.070 5.107 7.802 1.00 97.81 109 PHE A C 1
ATOM 862 O O . PHE A 1 109 ? -2.229 4.985 8.207 1.00 97.81 109 PHE A O 1
ATOM 869 N N . LEU A 1 110 ? -0.755 5.829 6.724 1.00 97.94 110 LEU A N 1
ATOM 870 C CA . LEU A 1 110 ? -1.731 6.610 5.968 1.00 97.94 110 LEU A CA 1
ATOM 871 C C . LEU A 1 110 ? -2.825 5.715 5.386 1.00 97.94 110 LEU A C 1
ATOM 873 O O . LEU A 1 110 ? -4.014 6.013 5.523 1.00 97.94 110 LEU A O 1
ATOM 877 N N . GLU A 1 111 ? -2.454 4.576 4.814 1.00 97.94 111 GLU A N 1
ATOM 878 C CA . GLU A 1 111 ? -3.427 3.635 4.276 1.00 97.94 111 GLU A CA 1
ATOM 879 C C . GLU A 1 111 ? -4.355 3.062 5.351 1.00 97.94 111 GLU A C 1
ATOM 881 O O . GLU A 1 111 ? -5.565 2.967 5.132 1.00 97.94 111 GLU A O 1
ATOM 886 N N . GLN A 1 112 ? -3.842 2.725 6.539 1.00 97.56 112 GLN A 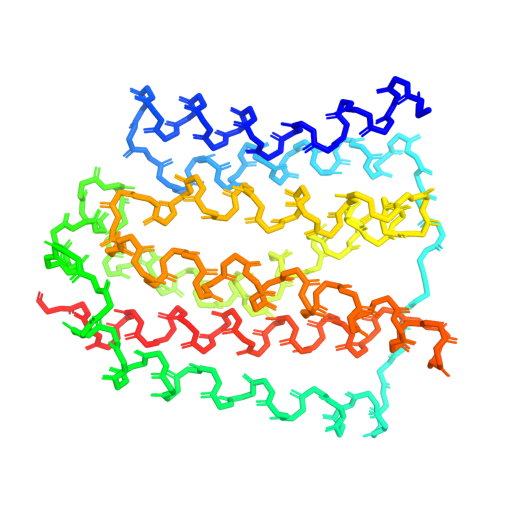N 1
ATOM 887 C CA . GLN A 1 112 ? -4.694 2.239 7.628 1.00 97.56 112 GLN A CA 1
ATOM 888 C C . GLN A 1 112 ? -5.620 3.343 8.155 1.00 97.56 112 GLN A C 1
ATOM 890 O O . GLN A 1 112 ? -6.792 3.069 8.427 1.00 97.56 112 GLN A O 1
ATOM 895 N N . VAL A 1 113 ? -5.154 4.595 8.228 1.00 96.69 113 VAL A N 1
ATOM 896 C CA . VAL A 1 113 ? -5.995 5.762 8.557 1.00 96.69 113 VAL A CA 1
ATOM 897 C C . VAL A 1 113 ? -7.131 5.926 7.544 1.00 96.69 113 VAL A C 1
ATOM 899 O O . VAL A 1 113 ? -8.278 6.187 7.923 1.00 96.69 113 VAL A O 1
ATOM 902 N N . HIS A 1 114 ? -6.830 5.745 6.259 1.00 97.56 114 HIS A N 1
ATOM 903 C CA . HIS A 1 114 ? -7.798 5.890 5.180 1.00 97.56 114 HIS A CA 1
ATOM 904 C C . HIS A 1 114 ? -8.825 4.753 5.151 1.00 97.56 114 HIS A C 1
ATOM 906 O O . HIS A 1 114 ? -10.035 5.010 5.173 1.00 97.56 114 HIS A O 1
ATOM 912 N N . TRP A 1 115 ? -8.349 3.507 5.114 1.00 98.06 115 TRP A N 1
ATOM 913 C CA . TRP A 1 115 ? -9.159 2.328 4.816 1.00 98.06 115 TRP A CA 1
ATOM 914 C C . TRP A 1 115 ? -9.877 1.738 6.028 1.00 98.06 115 TRP A C 1
ATOM 916 O O . TRP A 1 115 ? -10.953 1.168 5.855 1.00 98.06 115 TRP A O 1
ATOM 926 N N . ALA A 1 116 ? -9.355 1.876 7.251 1.00 97.62 116 ALA A N 1
ATOM 927 C CA . ALA A 1 116 ? -10.018 1.339 8.446 1.00 97.62 116 ALA A CA 1
ATOM 928 C C . ALA A 1 116 ? -11.479 1.801 8.609 1.00 97.62 116 ALA A C 1
ATOM 930 O O . ALA A 1 116 ? -12.362 0.946 8.725 1.00 97.62 116 ALA A O 1
ATOM 931 N N . PRO A 1 117 ? -11.803 3.109 8.565 1.00 96.69 117 PRO A N 1
ATOM 932 C CA . PRO A 1 117 ? -13.196 3.548 8.636 1.00 96.69 117 PRO A CA 1
ATOM 933 C C . PRO A 1 117 ? -14.048 3.053 7.456 1.00 96.69 117 PRO A C 1
ATOM 935 O O . PRO A 1 117 ? -15.224 2.763 7.659 1.00 96.69 117 PRO A O 1
ATOM 938 N N . LEU A 1 118 ? -13.479 2.898 6.253 1.00 97.56 118 LEU A N 1
ATOM 939 C CA . LEU A 1 118 ? -14.206 2.358 5.096 1.00 97.56 118 LEU A CA 1
ATOM 940 C C . LEU A 1 118 ? -14.556 0.874 5.295 1.00 97.56 118 LEU A C 1
ATOM 942 O O . LEU A 1 118 ? -15.698 0.490 5.053 1.00 97.56 118 LEU A O 1
ATOM 946 N N . ARG A 1 119 ? -13.622 0.077 5.835 1.00 97.62 119 ARG A N 1
ATOM 947 C CA . ARG A 1 119 ? -13.838 -1.337 6.203 1.00 97.62 119 ARG A CA 1
ATOM 948 C C . ARG A 1 119 ? -14.898 -1.536 7.265 1.00 97.62 119 ARG A C 1
ATOM 950 O O . ARG A 1 119 ? -15.680 -2.477 7.186 1.00 97.62 119 ARG A O 1
ATOM 957 N N . ARG A 1 120 ? -14.964 -0.640 8.248 1.00 96.62 120 ARG A N 1
ATOM 958 C CA . ARG A 1 120 ? -16.048 -0.655 9.240 1.00 96.62 120 ARG A CA 1
ATOM 959 C C . ARG A 1 120 ? -17.399 -0.299 8.621 1.00 96.62 120 ARG A C 1
ATOM 961 O O . ARG A 1 120 ? -18.413 -0.808 9.084 1.00 96.62 120 ARG A O 1
ATOM 968 N N . ALA A 1 121 ? -17.407 0.584 7.622 1.00 96.75 121 ALA A N 1
ATOM 969 C CA . ALA A 1 121 ? -18.628 1.123 7.042 1.00 96.75 121 ALA A CA 1
ATOM 970 C C . ALA A 1 121 ? -19.299 0.177 6.039 1.00 96.75 121 ALA A C 1
ATOM 972 O O . ALA A 1 121 ? -20.527 0.123 6.005 1.00 96.75 121 ALA A O 1
ATOM 973 N N . HIS A 1 122 ? -18.534 -0.534 5.201 1.00 97.94 122 HIS A N 1
ATOM 974 C CA . HIS A 1 122 ? -19.133 -1.356 4.149 1.00 97.94 122 HIS A CA 1
ATOM 975 C C . HIS A 1 122 ? -18.242 -2.527 3.694 1.00 97.94 122 HIS A C 1
ATOM 977 O O . HIS A 1 122 ? -17.086 -2.291 3.351 1.00 97.94 122 HIS A O 1
ATOM 983 N N . PRO A 1 123 ? -18.767 -3.765 3.556 1.00 97.50 123 PRO A N 1
ATOM 984 C CA . PRO A 1 123 ? -17.973 -4.933 3.146 1.00 97.50 123 PRO A CA 1
ATOM 985 C C . PRO A 1 123 ? -17.288 -4.801 1.778 1.00 97.50 123 PRO A C 1
ATOM 987 O O . PRO A 1 123 ? -16.201 -5.340 1.570 1.00 97.50 123 PRO A O 1
ATOM 990 N N . SER A 1 124 ? -17.881 -4.054 0.837 1.00 98.19 124 SER A N 1
ATOM 991 C CA . SER A 1 124 ? -17.272 -3.848 -0.489 1.00 98.19 124 SER A CA 1
ATOM 992 C C . SER A 1 124 ? -15.926 -3.123 -0.432 1.00 98.19 124 SER A C 1
ATOM 994 O O . SER A 1 124 ? -15.162 -3.212 -1.389 1.00 98.19 124 SER A O 1
ATOM 996 N N . SER A 1 125 ? -15.585 -2.452 0.675 1.00 98.19 125 SER A N 1
ATOM 997 C CA . SER A 1 125 ? -14.279 -1.808 0.826 1.00 98.19 125 SER A CA 1
ATOM 998 C C . SER A 1 125 ? -13.119 -2.795 0.713 1.00 98.19 125 SER A C 1
ATOM 1000 O O . SER A 1 125 ? -12.027 -2.385 0.356 1.00 98.19 125 SER A O 1
ATOM 1002 N N . HIS A 1 126 ? -13.326 -4.079 1.031 1.00 98.50 126 HIS A N 1
ATOM 1003 C CA . HIS A 1 126 ? -12.282 -5.099 0.890 1.00 98.50 126 HIS A CA 1
ATOM 1004 C C . HIS A 1 126 ? -11.951 -5.351 -0.583 1.00 98.50 126 HIS A C 1
ATOM 1006 O O . HIS A 1 126 ? -10.782 -5.413 -0.956 1.00 98.50 126 HIS A O 1
ATOM 1012 N N . LEU A 1 127 ? -12.987 -5.408 -1.423 1.00 98.56 127 LEU A N 1
ATOM 1013 C CA . LEU A 1 127 ? -12.845 -5.538 -2.871 1.00 98.56 127 LEU A CA 1
A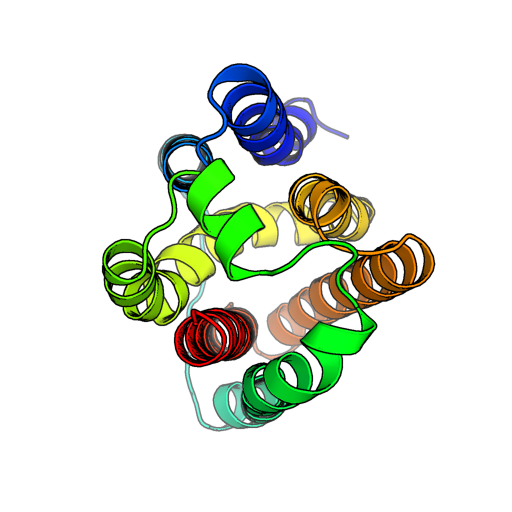TOM 1014 C C . LEU A 1 127 ? -12.298 -4.250 -3.488 1.00 98.56 127 LEU A C 1
ATOM 1016 O O . LEU A 1 127 ? -11.432 -4.315 -4.349 1.00 98.56 127 LEU A O 1
ATOM 1020 N N . LEU A 1 128 ? -12.745 -3.082 -3.015 1.00 98.44 128 LEU A N 1
ATOM 1021 C CA . LEU A 1 128 ? -12.252 -1.786 -3.492 1.00 98.44 128 LEU A CA 1
ATOM 1022 C C . LEU A 1 128 ? -10.787 -1.550 -3.103 1.00 98.44 128 LEU A C 1
ATOM 1024 O O . LEU A 1 128 ? -10.028 -1.054 -3.929 1.00 98.44 128 LEU A O 1
ATOM 1028 N N . PHE A 1 129 ? -10.383 -1.943 -1.893 1.00 98.38 129 PHE A N 1
ATOM 1029 C CA . PHE A 1 129 ? -8.986 -1.946 -1.455 1.00 98.38 129 PHE A CA 1
ATOM 1030 C C . PHE A 1 129 ? -8.136 -2.834 -2.362 1.00 98.38 129 PHE A C 1
ATOM 1032 O O . PHE A 1 129 ? -7.093 -2.421 -2.848 1.00 98.38 129 PHE A O 1
ATOM 1039 N N . SER A 1 130 ? -8.602 -4.046 -2.642 1.00 98.44 130 SER A N 1
ATOM 1040 C CA . SER A 1 130 ? -7.872 -4.957 -3.514 1.00 98.44 130 SER A CA 1
ATOM 1041 C C . SER A 1 130 ? -7.807 -4.458 -4.967 1.00 98.44 130 SER A C 1
ATOM 1043 O O . SER A 1 130 ? -6.756 -4.479 -5.602 1.00 98.44 130 SER A O 1
ATOM 1045 N N . GLY A 1 131 ? -8.913 -3.927 -5.492 1.00 98.06 131 GLY A N 1
ATOM 1046 C CA . GLY A 1 131 ? -9.037 -3.550 -6.899 1.00 98.06 131 GLY A CA 1
ATOM 1047 C C . GLY A 1 131 ? -8.091 -2.434 -7.349 1.00 98.06 131 GLY A C 1
ATOM 1048 O O . GLY A 1 131 ? -7.572 -2.512 -8.460 1.00 98.06 131 GLY A O 1
ATOM 1049 N N . TYR A 1 132 ? -7.793 -1.431 -6.514 1.00 96.81 132 TYR A N 1
ATOM 1050 C CA . TYR A 1 132 ? -6.857 -0.378 -6.937 1.00 96.81 132 TYR A CA 1
ATOM 1051 C C . TYR A 1 132 ? -5.410 -0.882 -6.977 1.00 96.81 132 TYR A C 1
ATOM 1053 O O . TYR A 1 132 ? -4.632 -0.422 -7.808 1.00 96.81 132 TYR A O 1
ATOM 1061 N N . HIS A 1 133 ? -5.053 -1.860 -6.136 1.00 97.50 133 HIS A N 1
ATOM 1062 C CA . HIS A 1 133 ? -3.744 -2.508 -6.215 1.00 97.50 133 HIS A CA 1
ATOM 1063 C C . HIS A 1 133 ? -3.595 -3.273 -7.527 1.00 97.50 133 HIS A C 1
ATOM 1065 O O . HIS A 1 133 ? -2.551 -3.199 -8.170 1.00 97.50 133 HIS A O 1
ATOM 1071 N N . ILE A 1 134 ? -4.657 -3.952 -7.969 1.00 97.75 134 ILE A N 1
ATOM 1072 C CA . ILE A 1 134 ? -4.674 -4.606 -9.281 1.00 97.75 134 ILE A CA 1
ATOM 1073 C C . ILE A 1 134 ? -4.462 -3.598 -10.404 1.00 97.75 134 ILE A C 1
ATOM 1075 O O . ILE A 1 134 ? -3.773 -3.922 -11.361 1.00 97.75 134 ILE A O 1
ATOM 1079 N N . LEU A 1 135 ? -4.958 -2.366 -10.276 1.00 95.25 135 LEU A N 1
ATOM 1080 C CA . LEU A 1 135 ? -4.718 -1.328 -11.277 1.00 95.25 135 LEU A CA 1
ATOM 1081 C C . LEU A 1 135 ? -3.225 -0.976 -11.415 1.00 95.25 135 LEU A C 1
ATOM 1083 O O . LEU A 1 135 ? -2.749 -0.798 -12.533 1.00 95.25 135 LEU A O 1
ATOM 1087 N N . VAL A 1 136 ? -2.471 -0.946 -10.311 1.00 93.19 136 VAL A N 1
ATOM 1088 C CA . VAL A 1 136 ? -1.004 -0.779 -10.344 1.00 93.19 136 VAL A CA 1
ATOM 1089 C C . VAL A 1 136 ? -0.339 -2.012 -10.965 1.00 93.19 136 VAL A C 1
ATOM 1091 O O . VAL A 1 136 ? 0.486 -1.904 -11.874 1.00 93.19 136 VAL A O 1
ATOM 1094 N N . LEU A 1 137 ? -0.716 -3.198 -10.481 1.00 96.38 137 LEU A N 1
ATOM 1095 C CA . LEU A 1 137 ? -0.063 -4.463 -10.819 1.00 96.38 137 LEU A CA 1
ATOM 1096 C C . LEU A 1 137 ? -0.397 -4.971 -12.222 1.00 96.38 137 LEU A C 1
ATOM 1098 O O . LEU A 1 137 ? 0.370 -5.764 -12.760 1.00 96.38 137 LEU A O 1
ATOM 1102 N N . ALA A 1 138 ? -1.495 -4.528 -12.838 1.00 96.50 138 ALA A N 1
ATOM 1103 C CA . ALA A 1 138 ? -1.959 -5.015 -14.140 1.00 96.50 138 ALA A CA 1
ATOM 1104 C C . ALA A 1 138 ? -0.948 -4.800 -15.273 1.00 96.50 138 ALA A C 1
ATOM 1106 O O . ALA A 1 138 ? -0.956 -5.537 -16.252 1.00 96.50 138 ALA A O 1
ATOM 1107 N N . SER A 1 139 ? -0.065 -3.811 -15.130 1.00 94.81 139 SER A N 1
ATOM 1108 C CA . SER A 1 139 ? 1.010 -3.539 -16.089 1.00 94.81 139 SER A CA 1
ATOM 1109 C C . SER A 1 139 ? 2.269 -4.389 -15.875 1.00 94.81 139 SER A C 1
ATOM 1111 O O . SER A 1 139 ? 3.197 -4.300 -16.675 1.00 94.81 139 SER A O 1
ATOM 1113 N N . LEU A 1 140 ? 2.321 -5.183 -14.801 1.00 96.62 140 LEU A N 1
ATOM 1114 C CA . LEU A 1 140 ? 3.483 -5.984 -14.414 1.00 96.62 140 LEU A CA 1
ATOM 1115 C C . LEU A 1 140 ? 3.148 -7.476 -14.315 1.00 96.62 140 LEU A C 1
ATOM 1117 O O . LEU A 1 140 ? 3.887 -8.299 -14.846 1.00 96.62 140 LEU A O 1
ATOM 1121 N N . PHE A 1 141 ? 2.059 -7.849 -13.645 1.00 98.06 141 PHE A N 1
ATOM 1122 C CA . PHE A 1 141 ? 1.716 -9.242 -13.339 1.00 98.06 141 PHE A CA 1
ATOM 1123 C C . PHE A 1 141 ? 0.925 -9.898 -14.473 1.00 98.06 141 PHE A C 1
ATOM 1125 O O . PHE A 1 141 ? 0.124 -9.261 -15.153 1.00 98.06 141 PHE A O 1
ATOM 1132 N N . THR A 1 142 ? 1.085 -11.211 -14.627 1.00 97.62 142 THR A N 1
ATOM 1133 C CA . THR A 1 142 ? 0.218 -12.008 -15.510 1.00 97.62 142 THR A CA 1
ATOM 1134 C C . THR A 1 142 ? -1.183 -12.202 -14.906 1.00 97.62 142 THR A C 1
ATOM 1136 O O . THR A 1 142 ? -1.381 -12.133 -13.690 1.00 97.62 142 THR A O 1
ATOM 1139 N N . ALA A 1 143 ? -2.182 -12.482 -15.751 1.00 97.62 143 ALA A N 1
ATOM 1140 C CA . ALA A 1 143 ? -3.590 -12.551 -15.340 1.00 97.62 143 ALA A CA 1
ATOM 1141 C C . ALA A 1 143 ? -3.902 -13.536 -14.186 1.00 97.62 143 ALA A C 1
ATOM 1143 O O . ALA A 1 143 ? -4.638 -13.142 -13.274 1.00 97.62 143 ALA A O 1
ATOM 1144 N N . PRO A 1 144 ? -3.352 -14.772 -14.141 1.00 97.94 144 PRO A N 1
ATOM 1145 C CA . PRO A 1 144 ? -3.612 -15.687 -13.027 1.00 97.94 144 PRO A CA 1
ATOM 1146 C C . PRO A 1 144 ? -3.141 -15.119 -11.685 1.00 97.94 144 PRO A C 1
ATOM 1148 O O . PRO A 1 144 ? -3.838 -15.221 -10.674 1.00 97.94 144 PRO A O 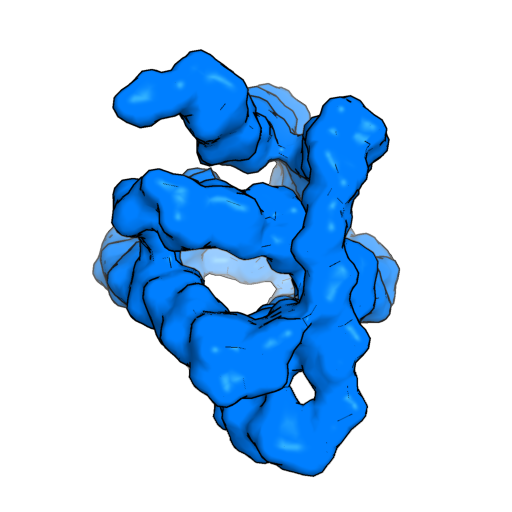1
ATOM 1151 N N . TRP A 1 145 ? -1.985 -14.456 -11.685 1.00 97.94 145 TRP A N 1
ATOM 1152 C CA . TRP A 1 145 ? -1.419 -13.869 -10.480 1.00 97.94 145 TRP A CA 1
ATOM 1153 C C . TRP A 1 145 ? -2.100 -12.564 -10.072 1.00 97.94 145 TRP A C 1
ATOM 1155 O O . TRP A 1 145 ? -2.190 -12.294 -8.875 1.00 97.94 145 TRP A O 1
ATOM 1165 N N . LEU A 1 146 ? -2.658 -11.793 -11.014 1.00 98.06 146 LEU A N 1
ATOM 1166 C CA . LEU A 1 146 ? -3.551 -10.675 -10.686 1.00 98.06 146 LEU A CA 1
ATOM 1167 C C . LEU A 1 146 ? -4.784 -11.167 -9.925 1.00 98.06 146 LEU A C 1
ATOM 1169 O O . LEU A 1 146 ? -5.123 -10.602 -8.889 1.00 98.06 146 LEU A O 1
ATOM 1173 N N . MET A 1 147 ? -5.412 -12.257 -10.379 1.00 98.25 147 MET A N 1
ATOM 1174 C CA . MET A 1 147 ? -6.559 -12.849 -9.681 1.00 98.25 147 MET A CA 1
ATOM 1175 C C . MET A 1 147 ? -6.173 -13.364 -8.288 1.00 98.25 147 MET A C 1
ATOM 1177 O O . MET A 1 147 ? -6.851 -13.064 -7.305 1.00 98.25 147 MET A O 1
ATOM 1181 N N . ALA A 1 148 ? -5.054 -14.087 -8.179 1.00 97.88 148 ALA A N 1
ATOM 1182 C CA . ALA A 1 148 ? -4.555 -14.577 -6.895 1.00 97.88 148 ALA A CA 1
ATOM 1183 C C . ALA A 1 148 ? -4.251 -13.425 -5.921 1.00 97.88 148 ALA A C 1
ATOM 1185 O O . ALA A 1 148 ? -4.630 -13.481 -4.747 1.00 97.88 148 ALA A O 1
ATOM 1186 N N . THR A 1 149 ? -3.630 -12.352 -6.416 1.00 97.88 149 THR A N 1
ATOM 1187 C CA . THR A 1 149 ? -3.332 -11.148 -5.630 1.00 97.88 149 THR A CA 1
ATOM 1188 C C . THR A 1 149 ? -4.615 -10.454 -5.198 1.00 97.88 149 THR A C 1
ATOM 1190 O O . THR A 1 149 ? -4.748 -10.086 -4.032 1.00 97.88 149 THR A O 1
ATOM 1193 N N . PHE A 1 150 ? -5.596 -10.350 -6.097 1.00 98.56 150 PHE A N 1
ATOM 1194 C CA . PHE A 1 150 ? -6.874 -9.715 -5.805 1.00 98.56 150 PHE A CA 1
ATOM 1195 C C . PHE A 1 150 ? -7.588 -10.411 -4.641 1.00 98.56 150 PHE A C 1
ATOM 1197 O O . PHE A 1 150 ? -8.003 -9.771 -3.668 1.00 98.56 150 PHE A O 1
ATOM 1204 N N . VAL A 1 151 ? -7.693 -11.739 -4.714 1.00 98.56 151 VAL A N 1
ATOM 1205 C CA . VAL A 1 151 ? -8.314 -12.548 -3.659 1.00 98.56 151 VAL A CA 1
ATOM 1206 C C . VAL A 1 151 ? -7.525 -12.424 -2.355 1.00 98.56 151 VAL A C 1
ATOM 1208 O O . VAL A 1 151 ? -8.115 -12.166 -1.305 1.00 98.56 151 VAL A O 1
ATOM 1211 N N . SER A 1 152 ? -6.197 -12.530 -2.417 1.00 98.00 152 SER A N 1
ATOM 1212 C CA . SER A 1 152 ? -5.329 -12.454 -1.235 1.00 98.00 152 SER A CA 1
ATOM 1213 C C . SER A 1 152 ? -5.459 -11.113 -0.511 1.00 98.00 152 SER A C 1
ATOM 1215 O O . SER A 1 152 ? -5.670 -11.088 0.700 1.00 98.00 152 SER A O 1
ATOM 1217 N N . LEU A 1 153 ? -5.420 -9.991 -1.236 1.00 98.38 153 LEU A N 1
ATOM 1218 C CA . LEU A 1 153 ? -5.554 -8.654 -0.649 1.00 98.38 153 LEU A CA 1
ATOM 1219 C C . LEU A 1 153 ? -6.950 -8.408 -0.068 1.00 98.38 153 LEU A C 1
ATOM 1221 O O . LEU A 1 153 ? -7.075 -7.779 0.985 1.00 98.38 153 LEU A O 1
ATOM 1225 N N . ALA A 1 154 ? -8.007 -8.930 -0.698 1.00 98.69 154 ALA A N 1
ATOM 1226 C CA . ALA A 1 154 ? -9.357 -8.845 -0.146 1.00 98.69 154 ALA A CA 1
ATOM 1227 C C . ALA A 1 154 ? -9.473 -9.624 1.179 1.00 98.69 154 ALA A C 1
ATOM 1229 O O . ALA A 1 154 ? -10.036 -9.108 2.150 1.00 98.69 154 ALA A O 1
ATOM 1230 N N . VAL A 1 155 ? -8.885 -10.824 1.250 1.00 98.56 155 VAL A N 1
ATOM 1231 C CA . VAL A 1 155 ? -8.831 -11.643 2.473 1.00 98.56 155 VAL A CA 1
ATOM 1232 C C . VAL A 1 155 ? -8.008 -10.959 3.562 1.00 98.56 155 VAL A C 1
ATOM 1234 O O . VAL A 1 155 ? -8.482 -10.850 4.691 1.00 98.56 155 VAL A O 1
ATOM 1237 N N . VAL A 1 156 ? -6.821 -10.436 3.242 1.00 98.38 156 VAL A N 1
ATOM 1238 C CA . VAL A 1 156 ? -5.976 -9.688 4.192 1.00 98.38 156 VAL A CA 1
ATOM 1239 C C . VAL A 1 156 ? -6.716 -8.462 4.727 1.00 98.38 156 VAL A C 1
ATOM 1241 O O . VAL A 1 156 ? -6.740 -8.226 5.933 1.00 98.38 156 VAL A O 1
ATOM 1244 N N . SER A 1 157 ? -7.408 -7.725 3.858 1.00 98.56 157 SER A N 1
ATOM 1245 C CA . SER A 1 157 ? -8.224 -6.571 4.241 1.00 98.56 157 SER A CA 1
ATOM 1246 C C . SER A 1 157 ? -9.345 -6.950 5.219 1.00 98.56 157 SER A C 1
ATOM 1248 O O . SER A 1 157 ? -9.576 -6.247 6.209 1.00 98.56 157 SER A O 1
ATOM 1250 N N . ALA A 1 158 ? -10.028 -8.075 4.986 1.00 98.75 158 ALA A N 1
ATOM 1251 C CA . ALA A 1 158 ? -11.036 -8.607 5.904 1.00 98.75 158 ALA A CA 1
ATOM 1252 C C . ALA A 1 158 ? -10.413 -9.088 7.226 1.00 98.75 158 ALA A C 1
ATOM 1254 O O . ALA A 1 158 ? -10.941 -8.809 8.307 1.00 98.75 158 ALA A O 1
ATOM 1255 N N . PHE A 1 159 ? -9.257 -9.748 7.158 1.00 98.50 159 PHE A N 1
ATOM 1256 C CA . PHE A 1 159 ? -8.520 -10.224 8.324 1.00 98.50 159 PHE A CA 1
ATOM 1257 C C . PHE A 1 159 ? -8.035 -9.074 9.212 1.00 98.50 159 PHE A C 1
ATOM 1259 O O . PHE A 1 159 ? -8.165 -9.139 10.432 1.00 98.50 159 PHE A O 1
ATOM 1266 N N . TRP A 1 160 ? -7.572 -7.967 8.631 1.00 98.44 160 TRP A N 1
ATOM 1267 C CA . TRP A 1 160 ? -7.235 -6.762 9.388 1.00 98.44 160 TRP A CA 1
ATOM 1268 C C . TRP A 1 160 ? -8.438 -6.174 10.119 1.00 98.44 160 TRP A C 1
ATOM 1270 O O . TRP A 1 160 ? -8.302 -5.794 11.280 1.00 98.44 160 TRP A O 1
ATOM 1280 N N . LEU A 1 161 ? -9.624 -6.143 9.500 1.00 98.31 161 LEU A N 1
ATOM 1281 C CA . LEU A 1 161 ? -10.845 -5.720 10.194 1.00 98.31 161 LEU A CA 1
ATOM 1282 C C . LEU A 1 161 ? -11.179 -6.659 11.365 1.00 98.31 161 LEU A C 1
ATOM 1284 O O . LEU A 1 161 ? -11.592 -6.195 12.429 1.00 98.31 161 LEU A O 1
ATOM 1288 N N . TYR A 1 162 ? -10.989 -7.969 11.192 1.00 98.38 162 TYR A N 1
ATOM 1289 C CA . TYR A 1 162 ? -11.145 -8.943 12.273 1.00 98.38 162 TYR A CA 1
ATOM 1290 C C . TYR A 1 162 ? -10.162 -8.683 13.426 1.00 98.38 162 TYR A C 1
ATOM 1292 O O . TYR A 1 162 ? -10.591 -8.568 14.577 1.00 98.38 162 TYR A O 1
ATOM 1300 N N . LEU A 1 163 ? -8.867 -8.525 13.133 1.00 97.62 163 LEU A N 1
ATOM 1301 C CA . LEU A 1 163 ? -7.839 -8.245 14.141 1.00 97.62 163 LEU A CA 1
ATOM 1302 C C . LEU A 1 163 ? -8.099 -6.931 14.872 1.00 97.62 163 LEU A C 1
ATOM 1304 O O . LEU A 1 163 ? -7.983 -6.869 16.092 1.00 97.62 163 LEU A O 1
ATOM 1308 N N . GLU A 1 164 ? -8.501 -5.898 14.142 1.00 97.19 164 GLU A N 1
ATOM 1309 C CA . GLU A 1 164 ? -8.834 -4.599 14.709 1.00 97.19 164 GLU A CA 1
ATOM 1310 C C . GLU A 1 164 ? -9.986 -4.703 15.718 1.00 97.19 164 GLU A C 1
ATOM 1312 O O . GLU A 1 164 ? -9.880 -4.197 16.837 1.00 97.19 164 GLU A O 1
ATOM 1317 N N . LYS A 1 165 ? -11.060 -5.423 15.364 1.00 96.94 165 LYS A N 1
ATOM 1318 C CA . LYS A 1 165 ? -12.187 -5.691 16.272 1.00 96.94 165 LYS A CA 1
ATOM 1319 C C . LYS A 1 165 ? -11.767 -6.538 17.474 1.00 96.94 165 LYS A C 1
ATOM 1321 O O . LYS A 1 165 ? -12.250 -6.305 18.579 1.00 96.94 165 LYS A O 1
ATOM 1326 N N . ARG A 1 166 ? -10.874 -7.513 17.275 1.00 97.44 166 ARG A N 1
ATOM 1327 C CA . ARG A 1 166 ? -10.430 -8.446 18.322 1.00 97.44 166 ARG A CA 1
ATOM 1328 C C . ARG A 1 166 ? -9.452 -7.821 19.317 1.00 97.44 166 ARG A C 1
ATOM 1330 O O . ARG A 1 166 ? -9.496 -8.169 20.494 1.00 97.44 166 ARG A O 1
ATOM 1337 N N . LEU A 1 167 ? -8.569 -6.940 18.854 1.00 96.69 167 LEU A N 1
ATOM 1338 C CA . LEU A 1 167 ? -7.492 -6.331 19.647 1.00 96.69 167 LEU A CA 1
ATOM 1339 C C . LEU A 1 167 ? -7.802 -4.882 20.063 1.00 96.69 167 LEU A C 1
ATOM 1341 O O . LEU A 1 167 ? -7.125 -4.324 20.924 1.00 96.69 167 LEU A O 1
ATOM 1345 N N . GLY A 1 168 ? -8.858 -4.281 19.508 1.00 95.75 168 GLY A N 1
ATOM 1346 C CA . GLY A 1 168 ? -9.360 -2.964 19.904 1.00 95.75 168 GLY A CA 1
ATOM 1347 C C . GLY A 1 168 ? -8.546 -1.784 19.365 1.00 95.75 168 GLY A C 1
ATOM 1348 O O . GLY A 1 168 ? -8.599 -0.694 19.941 1.00 95.75 168 GLY A O 1
ATOM 1349 N N . GLY A 1 169 ? -7.789 -1.979 18.282 1.00 96.12 169 GLY A N 1
ATOM 1350 C CA . GLY A 1 169 ? -6.953 -0.941 17.682 1.00 96.12 169 GLY A CA 1
ATOM 1351 C C . GLY A 1 169 ? -6.299 -1.358 16.365 1.00 96.12 169 GLY A C 1
ATOM 1352 O O . GLY A 1 169 ? -6.393 -2.506 15.941 1.00 96.12 169 GLY A O 1
ATOM 1353 N N . LEU A 1 170 ? -5.613 -0.410 15.724 1.00 97.25 170 LEU A N 1
ATOM 1354 C CA . LEU A 1 170 ? -4.978 -0.585 14.411 1.00 97.25 170 LEU A CA 1
ATOM 1355 C C . LEU A 1 170 ? -3.547 -1.130 14.455 1.00 97.25 170 LEU A C 1
ATOM 1357 O O . LEU A 1 170 ? -2.939 -1.273 13.401 1.00 97.25 170 LEU A O 1
ATOM 1361 N N . GLY A 1 171 ? -3.003 -1.446 15.633 1.00 97.75 171 GLY A N 1
ATOM 1362 C CA . GLY A 1 171 ? -1.600 -1.851 15.748 1.00 97.75 171 GLY A CA 1
ATOM 1363 C C . GLY A 1 171 ? -1.266 -3.111 14.956 1.00 97.75 171 GLY A C 1
ATOM 1364 O O . GLY A 1 171 ? -0.347 -3.081 14.148 1.00 97.75 171 GLY A O 1
ATOM 1365 N N . ALA A 1 172 ? -2.032 -4.197 15.120 1.00 97.69 172 ALA A N 1
ATOM 1366 C CA . ALA A 1 172 ? -1.773 -5.424 14.362 1.00 97.69 172 ALA A CA 1
ATOM 1367 C C . ALA A 1 172 ? -1.943 -5.233 12.840 1.00 97.69 172 ALA A C 1
ATOM 1369 O O . ALA A 1 172 ? -1.010 -5.586 12.118 1.00 97.69 172 ALA A O 1
ATOM 1370 N N . PRO A 1 173 ? -3.041 -4.623 12.331 1.00 98.06 173 PRO A N 1
ATOM 1371 C CA . PRO A 1 173 ? -3.144 -4.262 10.917 1.00 98.06 173 PRO A CA 1
ATOM 1372 C C . PRO A 1 173 ? -1.974 -3.424 10.405 1.00 98.06 173 PRO A C 1
ATOM 1374 O O . PRO A 1 173 ? -1.425 -3.730 9.356 1.00 98.06 173 PRO A O 1
ATOM 1377 N N . PHE A 1 174 ? -1.563 -2.397 11.150 1.00 98.25 174 PHE A N 1
ATOM 1378 C CA . PHE A 1 174 ? -0.464 -1.526 10.751 1.00 98.25 174 PHE A CA 1
ATOM 1379 C C . PHE A 1 174 ? 0.872 -2.262 10.672 1.00 98.25 174 PHE A C 1
ATOM 1381 O O . PHE A 1 174 ? 1.544 -2.153 9.656 1.00 98.25 174 PHE A O 1
ATOM 1388 N N . ILE A 1 175 ? 1.261 -3.009 11.709 1.00 98.25 175 ILE A N 1
ATOM 1389 C CA . ILE A 1 175 ? 2.570 -3.682 11.734 1.00 98.25 175 ILE A CA 1
ATOM 1390 C C . ILE A 1 175 ? 2.613 -4.784 10.675 1.00 98.25 175 ILE A C 1
ATOM 1392 O O . ILE A 1 175 ? 3.607 -4.923 9.972 1.00 98.25 175 ILE A O 1
ATOM 1396 N N . SER A 1 176 ? 1.520 -5.539 10.531 1.00 98.44 176 SER A N 1
ATOM 1397 C CA . SER A 1 176 ? 1.381 -6.548 9.480 1.00 98.44 176 SER A CA 1
ATOM 1398 C C . SER A 1 176 ? 1.531 -5.921 8.092 1.00 98.44 176 SER A C 1
ATOM 1400 O O . SER A 1 176 ? 2.302 -6.428 7.280 1.00 98.44 176 SER A O 1
ATOM 1402 N N . HIS A 1 177 ? 0.859 -4.790 7.849 1.00 98.44 177 HIS A N 1
ATOM 1403 C CA . HIS A 1 177 ? 0.973 -4.037 6.601 1.00 98.44 177 HIS A CA 1
ATOM 1404 C C . HIS A 1 177 ? 2.409 -3.562 6.362 1.00 98.44 177 HIS A C 1
ATOM 1406 O O . HIS A 1 177 ? 2.995 -3.878 5.335 1.00 98.44 177 HIS A O 1
ATOM 1412 N N . ALA A 1 178 ? 3.009 -2.907 7.357 1.00 98.31 178 ALA A N 1
ATOM 1413 C CA . ALA A 1 178 ? 4.375 -2.406 7.296 1.00 98.31 178 ALA A CA 1
ATOM 1414 C C . ALA A 1 178 ? 5.401 -3.501 6.987 1.00 98.31 178 ALA A C 1
ATOM 1416 O O . ALA A 1 178 ? 6.287 -3.292 6.166 1.00 98.31 178 ALA A O 1
ATOM 1417 N N . PHE A 1 179 ? 5.293 -4.677 7.611 1.00 98.44 179 PHE A N 1
ATOM 1418 C CA . PHE A 1 179 ? 6.200 -5.794 7.336 1.00 98.44 179 PHE A CA 1
ATOM 1419 C C . PHE A 1 179 ? 6.019 -6.375 5.937 1.00 98.44 179 PHE A C 1
ATOM 1421 O O . PHE A 1 179 ? 7.017 -6.700 5.291 1.00 98.44 179 PHE A O 1
ATOM 1428 N N . ALA A 1 180 ? 4.776 -6.492 5.464 1.00 98.44 180 ALA A N 1
ATOM 1429 C CA . ALA A 1 180 ? 4.507 -6.953 4.109 1.00 98.44 180 ALA A CA 1
ATOM 1430 C C . ALA A 1 180 ? 5.116 -5.993 3.077 1.00 98.44 180 ALA A C 1
ATOM 1432 O O . ALA A 1 180 ? 5.914 -6.408 2.238 1.00 98.44 180 ALA A O 1
ATOM 1433 N N . ASP A 1 181 ? 4.815 -4.706 3.208 1.00 98.25 181 ASP A N 1
ATOM 1434 C CA . ASP A 1 181 ? 5.250 -3.637 2.313 1.00 98.25 181 ASP A CA 1
ATOM 1435 C C . ASP A 1 181 ? 6.763 -3.454 2.297 1.00 98.25 181 ASP A C 1
ATOM 1437 O O . ASP A 1 181 ? 7.388 -3.446 1.234 1.00 98.25 181 ASP A O 1
ATOM 1441 N N . LEU A 1 182 ? 7.372 -3.378 3.481 1.00 98.31 182 LEU A N 1
ATOM 1442 C CA . LEU A 1 182 ? 8.821 -3.313 3.630 1.00 98.31 182 LEU A CA 1
ATOM 1443 C C . LEU A 1 182 ? 9.488 -4.517 2.956 1.00 98.31 182 LEU A C 1
ATOM 1445 O O . LEU A 1 182 ? 10.446 -4.353 2.201 1.00 98.31 182 LEU A O 1
ATOM 1449 N N . GLY A 1 183 ? 8.960 -5.721 3.193 1.00 98.25 183 GLY A N 1
ATOM 1450 C CA . GLY A 1 183 ? 9.450 -6.945 2.571 1.00 98.25 183 GLY A CA 1
ATOM 1451 C C . GLY A 1 183 ? 9.368 -6.902 1.044 1.00 98.25 183 GLY A C 1
ATOM 1452 O O . GLY A 1 183 ? 10.340 -7.259 0.377 1.00 98.25 183 GLY A O 1
ATOM 1453 N N . MET A 1 184 ? 8.247 -6.431 0.489 1.00 97.88 184 MET A N 1
ATOM 1454 C CA . MET A 1 184 ? 8.050 -6.291 -0.959 1.00 97.88 184 MET A CA 1
ATOM 1455 C C . MET A 1 184 ? 9.047 -5.313 -1.587 1.00 97.88 184 MET A C 1
ATOM 1457 O O . MET A 1 184 ? 9.673 -5.643 -2.596 1.00 97.88 184 MET A O 1
ATOM 1461 N N . VAL A 1 185 ? 9.246 -4.136 -0.987 1.00 98.00 185 VAL A N 1
ATOM 1462 C CA . VAL A 1 185 ? 10.178 -3.127 -1.523 1.00 98.00 185 VAL A CA 1
ATOM 1463 C C . VAL A 1 185 ? 11.631 -3.594 -1.409 1.00 98.00 185 VAL A C 1
ATOM 1465 O O . VAL A 1 185 ? 12.406 -3.406 -2.345 1.00 98.00 185 VAL A O 1
ATOM 1468 N N . ILE A 1 186 ? 12.009 -4.260 -0.312 1.00 98.44 186 ILE A N 1
ATOM 1469 C CA . ILE A 1 186 ? 13.349 -4.854 -0.165 1.00 98.44 186 ILE A CA 1
ATOM 1470 C C . ILE A 1 186 ? 13.580 -5.940 -1.224 1.00 98.44 186 ILE A C 1
ATOM 1472 O O . ILE A 1 186 ? 14.636 -5.967 -1.858 1.00 98.44 186 ILE A O 1
ATOM 1476 N N . ALA A 1 187 ? 12.596 -6.812 -1.457 1.00 98.06 187 ALA A N 1
ATOM 1477 C CA . ALA A 1 187 ? 12.681 -7.828 -2.502 1.00 98.06 187 ALA A CA 1
ATOM 1478 C C . ALA A 1 187 ? 12.878 -7.192 -3.888 1.00 98.06 187 ALA A C 1
ATOM 1480 O O . ALA A 1 187 ? 13.753 -7.627 -4.641 1.00 98.06 187 ALA A O 1
ATOM 1481 N N . ALA A 1 188 ? 12.130 -6.127 -4.192 1.00 97.31 188 ALA A N 1
ATOM 1482 C CA . ALA A 1 188 ? 12.288 -5.365 -5.428 1.00 97.31 188 ALA A CA 1
ATOM 1483 C C . ALA A 1 188 ? 13.676 -4.712 -5.536 1.00 97.31 188 ALA A C 1
ATOM 1485 O O . ALA A 1 188 ? 14.298 -4.788 -6.591 1.00 97.31 188 ALA A O 1
ATOM 1486 N N . TRP A 1 189 ? 14.210 -4.143 -4.449 1.00 97.88 189 TRP A N 1
ATOM 1487 C CA . TRP A 1 189 ? 15.561 -3.565 -4.414 1.00 97.88 189 TRP A CA 1
ATOM 1488 C C . TRP A 1 189 ? 16.645 -4.589 -4.765 1.00 97.88 189 TRP A C 1
ATOM 1490 O O . TRP A 1 189 ? 17.539 -4.291 -5.558 1.00 97.88 189 TRP A O 1
ATOM 1500 N N . PHE A 1 190 ? 16.577 -5.802 -4.209 1.00 97.62 190 PHE A N 1
ATOM 1501 C CA . PHE A 1 190 ? 17.549 -6.862 -4.509 1.00 97.62 190 PHE A CA 1
ATOM 1502 C C . PHE A 1 190 ? 17.410 -7.435 -5.924 1.00 97.62 190 PHE A C 1
ATOM 1504 O O . PHE A 1 190 ? 18.393 -7.926 -6.483 1.00 97.62 190 PHE A O 1
ATOM 1511 N N . ARG A 1 191 ? 16.205 -7.379 -6.500 1.00 95.38 191 ARG A N 1
ATOM 1512 C CA . ARG A 1 191 ? 15.918 -7.782 -7.885 1.00 95.38 191 ARG A CA 1
ATOM 1513 C C . ARG A 1 191 ? 16.139 -6.660 -8.904 1.00 95.38 191 ARG A C 1
ATOM 1515 O O . ARG A 1 191 ? 16.023 -6.919 -10.093 1.00 95.38 191 ARG A O 1
ATOM 1522 N N . PHE A 1 192 ? 16.477 -5.449 -8.461 1.00 93.88 192 PHE A N 1
ATOM 1523 C CA . PHE A 1 192 ? 16.866 -4.347 -9.337 1.00 93.88 192 PHE A CA 1
ATOM 1524 C C . PHE A 1 192 ? 18.297 -4.579 -9.839 1.00 93.88 192 PHE A C 1
ATOM 1526 O O . PHE A 1 192 ? 19.273 -4.147 -9.201 1.00 93.88 192 PHE A O 1
ATOM 1533 N N . GLN A 1 193 ? 18.397 -5.300 -10.955 1.00 86.81 193 GLN A N 1
AT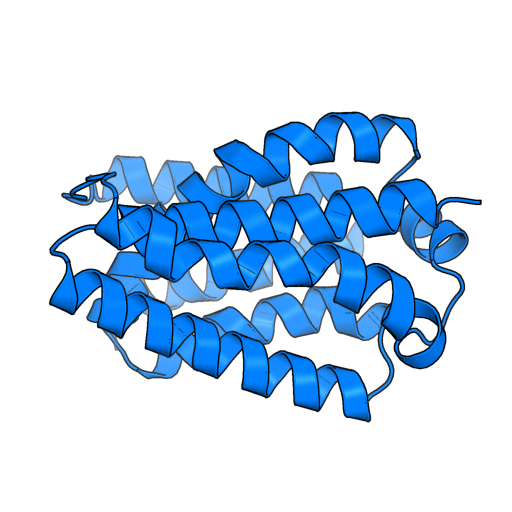OM 1534 C CA . GLN A 1 193 ? 19.623 -5.595 -11.696 1.00 86.81 193 GLN A CA 1
ATOM 1535 C C . GLN A 1 193 ? 19.498 -5.094 -13.132 1.00 86.81 193 GLN A C 1
ATOM 1537 O O . GLN A 1 193 ? 18.357 -5.086 -13.657 1.00 86.81 193 GLN A O 1
#

Foldseek 3Di:
DDPVLVCLLCLLVCLCVVCCVPVLAPPSSLVSSLVVLVVVCVVPVDPFDADDDPVLCVLLVVLLVLLVVCLVCVVVWWPDQLLVSCVSNVHDLVNLVVQLVCQLPVSLVSVCSRQVVSVVVDLCSLLSQLVSVLVVCVNIGDPVNSVVSSVVSSVLSNVQNVVCVVVVGNHSVSNSSSSNRSSNSVSSSVSND

pLDDT: mean 96.49, std 2.57, range [82.31, 98.75]

Secondary structure (DSSP, 8-state):
--HHHHHHHHHHHHHHHHHHHHH--HHHHHHHHHHHHHHHHHHH---------HHHHHHHHGGGGHHHHHHHHHHHHBSS-HHHHHHHTT--HHHHHHHHHIIIIIHHHHHHHHHHHHHHH-THHHHHHHHHHHHHHTTTB-HHHHHHHHHHHHHHHHHHHHHHHHHTSSHHHHHHHHHHHHHHHHHHHHH--